Protein AF-A0A523SD01-F1 (afdb_monomer)

Nearest PDB structures (foldseek):
  5l73-assembly1_B  TM=3.156E-01  e=2.119E+00  Homo sapiens
  4ole-assembly1_A  TM=3.988E-01  e=6.042E+00  Homo sapiens
  9d7y-assembly1_A  TM=2.351E-01  e=9.392E+00  Homo sapiens

Secondary structure (DSSP, 8-state):
-HHHHHHHHHHHHHHHHHHHHHT---------TT-----PPP-EEETTEEPTTSS-----EEEEES--TT-EEEEEEEEEE-S-TT--PEEEEEEEEEEEEEPPPSSS-EE-TTSS-EEPPHHHHHHH-EEETTEEE--S-TT--TTTT--EEEEEEEEETT----EEEEEEEEGGGGGG-EEEEEE--BTSPPEEEEEEEEEE---TTPPPP-TTS-TT------TTSTT-TTGGG--EEEEEEEEEEEEPPPPP-

pLDDT: mean 73.64, std 15.41, range [38.47, 93.06]

Mean predicted aligned error: 13.29 Å

Sequence (257 aa):
MKNVILSLVVVAVMVAGGLGTAFAGFSDSEVSQDNYITTGSLDLKVNGQDDLPWGTGVPPKVTIEHLTPCKVEHVQVDVRNDGQCDIIPILYIHFKNFVCENIPPEHDGYLAPDGSGMKPEPELVAEYGGLVDQRWVPGIGQTGDDCSMASHIACAVSFGPAGGPMVEIVPP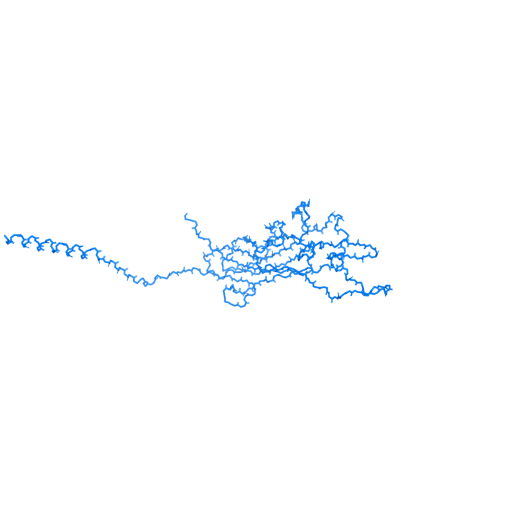TKLWLLDSMQIELGELPPCGEPYVITLALHLQQIGPDDTPYPTKEDPTVLAPLDPKFQYWQTNALMKDKVSFDIEFDLIQMDPLP

Foldseek 3Di:
DVVVVVVVVVVVVVVVVVVVVVPPPPPPPPPPDPPDPPPWDWWKDKQNDTDDPDDPPPQPKDKDKLDAAQDKDKDKIWMATQIDQVFWWWKKKAWADKDKDFDDDPDQADQDPVNPGGDGQLQVCQACWDADPNDTDHHCNNPSDGPSRQQWKWKWKFKALVGHDTDGQGFIDGPVCRNVDMDTPTIRRHPDHIMMMMIIIGGHDADPPRDRDPPPPDPVPPDDPDPVCVPPPSSSSGTMMIIIGMDMDTDGDDPDD

Solvent-accessible surface area (backbone atoms only — not comparable to full-atom values): 15088 Å² total; per-residue (Å²): 112,76,69,57,56,53,53,53,52,53,52,52,52,51,54,57,53,54,56,58,61,76,65,65,73,84,78,81,76,76,78,67,79,88,74,70,86,80,72,76,49,83,36,54,26,50,73,87,32,50,60,74,93,68,63,94,51,71,56,62,64,48,70,47,67,53,47,34,52,78,39,72,46,79,48,78,46,41,37,33,33,72,24,45,68,90,50,70,25,37,35,35,42,33,33,33,76,66,42,63,40,68,50,76,72,95,53,96,36,43,76,38,96,85,68,86,41,75,37,69,36,64,23,53,31,31,33,69,22,38,74,56,94,92,38,81,42,80,22,74,28,82,78,72,53,63,50,63,59,32,45,20,35,26,39,29,40,13,65,29,74,82,44,41,76,73,40,78,76,41,71,78,36,51,48,84,55,41,48,77,39,73,44,80,77,43,77,45,60,26,73,58,77,52,27,28,36,37,39,40,41,35,28,30,65,73,55,99,86,51,74,82,77,78,81,83,61,61,89,88,68,83,66,87,84,58,74,87,62,78,74,51,75,41,48,82,37,32,40,27,30,40,34,32,33,44,46,76,48,78,44,74,73,76,80,81,130

Radius of gyration: 33.12 Å; Cα contacts (8 Å, |Δi|>4): 458; chains: 1; bounding box: 61×74×117 Å

Structure (mmCIF, N/CA/C/O backbone):
data_AF-A0A523SD01-F1
#
_entry.id   AF-A0A523SD01-F1
#
loop_
_atom_site.group_PDB
_atom_site.id
_atom_site.type_symbol
_atom_site.label_atom_id
_atom_site.label_alt_id
_atom_site.label_comp_id
_atom_site.label_asym_id
_atom_site.label_entity_id
_atom_site.label_seq_id
_atom_site.pdbx_PDB_ins_code
_atom_site.Cartn_x
_atom_site.Cartn_y
_atom_site.Cartn_z
_atom_site.occupancy
_atom_site.B_iso_or_equiv
_atom_site.auth_seq_id
_atom_site.auth_comp_id
_atom_site.auth_asym_id
_atom_site.auth_atom_id
_atom_site.pdbx_PDB_model_num
ATOM 1 N N . MET A 1 1 ? -24.262 -53.693 75.665 1.00 55.91 1 MET A N 1
ATOM 2 C CA . MET A 1 1 ? -24.706 -53.771 74.251 1.00 55.91 1 MET A CA 1
ATOM 3 C C . MET A 1 1 ? -25.628 -52.623 73.836 1.00 55.91 1 MET A C 1
ATOM 5 O O . MET A 1 1 ? -25.330 -52.003 72.828 1.00 55.91 1 MET A O 1
ATOM 9 N N . LYS A 1 2 ? -26.674 -52.263 74.602 1.00 68.88 2 LYS A N 1
ATOM 10 C CA . LYS A 1 2 ? -27.591 -51.148 74.254 1.00 68.88 2 LYS A CA 1
ATOM 11 C C . LYS A 1 2 ? -26.884 -49.802 73.984 1.00 68.88 2 LYS A C 1
ATOM 13 O O . LYS A 1 2 ? -27.220 -49.121 73.026 1.00 68.88 2 LYS A O 1
ATOM 18 N N . ASN A 1 3 ? -25.840 -49.482 74.750 1.00 79.56 3 ASN A N 1
ATOM 19 C CA . ASN A 1 3 ? -25.098 -48.222 74.597 1.00 79.56 3 ASN A CA 1
ATOM 20 C C . ASN A 1 3 ? -24.206 -48.182 73.342 1.00 79.56 3 ASN A C 1
ATOM 22 O O . ASN A 1 3 ? -23.932 -47.107 72.822 1.00 79.56 3 ASN A O 1
ATOM 26 N N . VAL A 1 4 ? -23.784 -49.345 72.834 1.00 87.25 4 VAL A N 1
ATOM 27 C CA . VAL A 1 4 ? -22.942 -49.434 71.629 1.00 87.25 4 VAL A CA 1
ATOM 28 C C . VAL A 1 4 ? -23.781 -49.163 70.382 1.00 87.25 4 VAL A C 1
ATOM 30 O O . VAL A 1 4 ? -23.361 -48.413 69.510 1.00 87.25 4 VAL A O 1
ATOM 33 N N . ILE A 1 5 ? -25.005 -49.699 70.337 1.00 88.62 5 ILE A N 1
ATOM 34 C CA . ILE A 1 5 ? -25.938 -49.470 69.226 1.00 88.62 5 ILE A CA 1
ATOM 35 C C . ILE A 1 5 ? -26.327 -47.988 69.152 1.00 88.62 5 ILE A C 1
ATOM 37 O O . ILE A 1 5 ? -26.320 -47.411 68.071 1.00 88.62 5 ILE A O 1
ATOM 41 N N . LEU A 1 6 ? -26.589 -47.346 70.297 1.00 90.88 6 LEU A N 1
ATOM 42 C CA . LEU A 1 6 ? -26.938 -45.923 70.335 1.00 90.88 6 LEU A CA 1
ATOM 43 C C . LEU A 1 6 ? -25.794 -45.030 69.822 1.00 90.88 6 LEU A C 1
ATOM 45 O O . LEU A 1 6 ? -26.032 -44.128 69.025 1.00 90.88 6 LEU A O 1
ATOM 49 N N . SER A 1 7 ? -24.552 -45.308 70.231 1.00 92.44 7 SER A N 1
ATOM 50 C CA . SER A 1 7 ? -23.372 -44.572 69.756 1.00 92.44 7 SER A CA 1
ATOM 51 C C . SER A 1 7 ? -23.187 -44.697 68.242 1.00 92.44 7 SER A C 1
ATOM 53 O O . SER A 1 7 ? -22.889 -43.704 67.580 1.00 92.44 7 SER A O 1
ATOM 55 N N . LEU A 1 8 ? -23.419 -45.886 67.685 1.00 92.06 8 LEU A N 1
ATOM 56 C CA . LEU A 1 8 ? -23.245 -46.141 66.256 1.00 92.06 8 LEU A CA 1
ATOM 57 C C . LEU A 1 8 ? -24.316 -45.429 65.413 1.00 92.06 8 LEU A C 1
ATOM 59 O O . LEU A 1 8 ? -24.005 -44.893 64.352 1.00 92.06 8 LEU A O 1
ATOM 63 N N . VAL A 1 9 ? -25.550 -45.334 65.924 1.00 92.75 9 VAL A N 1
ATOM 64 C CA . VAL A 1 9 ? -26.633 -44.561 65.291 1.00 92.75 9 VAL A CA 1
ATOM 65 C C . VAL A 1 9 ? -26.325 -43.062 65.294 1.00 92.75 9 VAL A C 1
ATOM 67 O O . VAL A 1 9 ? -26.499 -42.408 64.270 1.00 92.75 9 VAL A O 1
ATOM 70 N N . VAL A 1 10 ? -25.815 -42.513 66.401 1.00 93.00 10 VAL A N 1
ATOM 71 C CA . VAL A 1 10 ? -25.465 -41.082 66.481 1.00 93.00 10 VAL A CA 1
ATOM 72 C C . VAL A 1 10 ? -24.340 -40.724 65.506 1.00 93.00 10 VAL A C 1
ATOM 74 O O . VAL A 1 10 ? -24.436 -39.717 64.805 1.00 93.00 10 VAL A O 1
ATOM 77 N N . VAL A 1 11 ? -23.308 -41.568 65.401 1.00 90.94 11 VAL A N 1
ATOM 78 C CA . VAL A 1 11 ? -22.206 -41.360 64.446 1.00 90.94 11 VAL A CA 1
ATOM 79 C C . VAL A 1 11 ? -22.706 -41.450 63.001 1.00 90.94 11 VAL A C 1
ATOM 81 O O . VAL A 1 11 ? -22.359 -40.597 62.188 1.00 90.94 11 VAL A O 1
ATOM 84 N N . ALA A 1 12 ? -23.572 -42.417 62.681 1.00 89.81 12 ALA A N 1
ATOM 85 C CA . ALA A 1 12 ? -24.147 -42.547 61.341 1.00 89.81 12 ALA A CA 1
ATOM 86 C C . ALA A 1 12 ? -24.994 -41.323 60.941 1.00 89.81 12 ALA A C 1
ATOM 88 O O . ALA A 1 12 ? -24.884 -40.848 59.812 1.00 89.81 12 ALA A O 1
ATOM 89 N N . VAL A 1 13 ? -25.785 -40.771 61.870 1.00 90.31 13 VAL A N 1
ATOM 90 C CA . VAL A 1 13 ? -26.589 -39.558 61.630 1.00 90.31 13 VAL A CA 1
ATOM 91 C C . VAL A 1 13 ? -25.700 -38.327 61.429 1.00 90.31 13 VAL A C 1
ATOM 93 O O . VAL A 1 13 ? -25.972 -37.530 60.534 1.00 90.31 13 VAL A O 1
ATOM 96 N N . MET A 1 14 ? -24.611 -38.186 62.193 1.00 85.38 14 MET A N 1
ATOM 97 C CA . MET A 1 14 ? -23.658 -37.084 61.996 1.00 85.38 14 MET A CA 1
ATOM 98 C C . MET A 1 14 ? -22.944 -37.159 60.644 1.00 85.38 14 MET A C 1
ATOM 100 O O . MET A 1 14 ? -22.815 -36.138 59.972 1.00 85.38 14 MET A O 1
ATOM 104 N N . VAL A 1 15 ? -22.514 -38.351 60.218 1.00 84.31 15 VAL A N 1
ATOM 105 C CA . VAL A 1 15 ? -21.847 -38.530 58.917 1.00 84.31 15 VAL A CA 1
ATOM 106 C C . VAL A 1 15 ? -22.823 -38.277 57.764 1.00 84.31 15 VAL A C 1
ATOM 108 O O . VAL A 1 15 ? -22.473 -37.580 56.813 1.00 84.31 15 VAL A O 1
ATOM 111 N N . ALA A 1 16 ? -24.063 -38.768 57.863 1.00 80.06 16 ALA A N 1
ATOM 112 C CA . ALA A 1 16 ? -25.095 -38.512 56.857 1.00 80.06 16 ALA A CA 1
ATOM 113 C C . ALA A 1 16 ? -25.475 -37.020 56.770 1.00 80.06 16 ALA A C 1
ATOM 115 O O . ALA A 1 16 ? -25.623 -36.489 55.670 1.00 80.06 16 ALA A O 1
ATOM 116 N N . GLY A 1 17 ? -25.575 -36.327 57.910 1.00 76.62 17 GLY A N 1
ATOM 117 C CA . GLY A 1 17 ? -25.854 -34.888 57.957 1.00 76.62 17 GLY A CA 1
ATOM 118 C C . GLY A 1 17 ? -24.707 -34.027 57.417 1.00 76.62 17 GLY A C 1
ATOM 119 O O . GLY A 1 17 ? -24.957 -33.074 56.684 1.00 76.62 17 GLY A O 1
ATOM 120 N N . GLY A 1 18 ? -23.453 -34.388 57.718 1.00 71.75 18 GLY A N 1
ATOM 121 C CA . GLY A 1 18 ? -22.267 -33.653 57.258 1.00 71.75 18 GLY A CA 1
ATOM 122 C C . GLY A 1 18 ? -22.008 -33.776 55.754 1.00 71.75 18 GLY A C 1
ATOM 123 O O . GLY A 1 18 ? -21.596 -32.807 55.115 1.00 71.75 18 GLY A O 1
ATOM 124 N N . LEU A 1 19 ? -22.311 -34.935 55.157 1.00 67.81 19 LEU A N 1
ATOM 125 C CA . LEU A 1 19 ? -22.252 -35.100 53.700 1.00 67.81 19 LEU A CA 1
ATOM 126 C C . LEU A 1 19 ? -23.339 -34.281 52.987 1.00 67.81 19 LEU A C 1
ATOM 128 O O . LEU A 1 19 ? -23.084 -33.757 51.908 1.00 67.81 19 LEU A O 1
ATOM 132 N N . GLY A 1 20 ? -24.511 -34.091 53.605 1.00 59.44 20 GLY A N 1
ATOM 133 C CA . GLY A 1 20 ? -25.580 -33.250 53.054 1.00 59.44 20 GLY A CA 1
ATOM 134 C C . GLY A 1 20 ? -25.206 -31.768 52.927 1.00 59.44 20 GLY A C 1
ATOM 135 O O . GLY A 1 20 ? -25.674 -31.098 52.011 1.00 59.44 20 GLY A O 1
ATOM 136 N N . THR A 1 21 ? -24.323 -31.256 53.791 1.00 58.03 21 THR A N 1
ATOM 137 C CA . THR A 1 21 ? -23.896 -29.845 53.758 1.00 58.03 21 THR A CA 1
ATOM 138 C C . THR A 1 21 ? -22.746 -29.560 52.791 1.00 58.03 21 THR A C 1
ATOM 140 O O . THR A 1 21 ? -22.600 -28.426 52.350 1.00 58.03 21 THR A O 1
ATOM 143 N N . ALA A 1 22 ? -21.945 -30.568 52.422 1.00 61.03 22 ALA A N 1
ATOM 144 C CA . ALA A 1 22 ? -20.852 -30.403 51.455 1.00 61.03 22 ALA A CA 1
ATOM 145 C C . ALA A 1 22 ? -21.341 -30.329 49.993 1.00 61.03 22 ALA A C 1
ATOM 147 O O . ALA A 1 22 ? -20.613 -29.856 49.127 1.00 61.03 22 ALA A O 1
ATOM 148 N N . PHE A 1 23 ? -22.581 -30.757 49.730 1.00 58.62 23 PHE A N 1
ATOM 149 C CA . PHE A 1 23 ? -23.238 -30.672 48.420 1.00 58.62 23 PHE A CA 1
ATOM 150 C C . PHE A 1 23 ? -24.348 -29.612 48.376 1.00 58.62 23 PHE A C 1
ATOM 152 O O . PHE A 1 23 ? -25.242 -29.686 47.532 1.00 58.62 23 PHE A O 1
ATOM 159 N N . ALA A 1 24 ? -24.301 -28.608 49.256 1.00 59.38 24 ALA A N 1
ATOM 160 C CA . ALA A 1 24 ? -25.099 -27.400 49.083 1.00 59.38 24 ALA A CA 1
ATOM 161 C C . ALA A 1 24 ? -24.515 -26.590 47.913 1.00 59.38 24 ALA A C 1
ATOM 163 O O . ALA A 1 24 ? -23.730 -25.663 48.097 1.00 59.38 24 ALA A O 1
ATOM 164 N N . GLY A 1 25 ? -24.852 -26.996 46.688 1.00 58.06 25 GLY A N 1
ATOM 165 C CA . GLY A 1 25 ? -24.597 -26.205 45.496 1.00 58.06 25 GLY A CA 1
ATOM 166 C C . GLY A 1 25 ? -25.444 -24.944 45.574 1.00 58.06 25 GLY A C 1
ATOM 167 O O . GLY A 1 25 ? -26.653 -24.995 45.354 1.00 58.06 25 GLY A O 1
ATOM 168 N N . PHE A 1 26 ? -24.822 -23.817 45.909 1.00 53.41 26 PHE A N 1
ATOM 169 C CA . PHE A 1 26 ? -25.419 -22.508 45.687 1.00 53.41 26 PHE A CA 1
ATOM 170 C C . PHE A 1 26 ? -25.482 -22.293 44.172 1.00 53.41 26 PHE A C 1
ATOM 172 O O . PHE A 1 26 ? -24.541 -21.807 43.556 1.00 53.41 26 PHE A O 1
ATOM 179 N N . SER A 1 27 ? -26.571 -22.750 43.557 1.00 58.28 27 SER A N 1
ATOM 180 C CA . SER A 1 27 ? -26.942 -22.387 42.193 1.00 58.28 27 SER A CA 1
ATOM 181 C C . SER A 1 27 ? -27.801 -21.138 42.286 1.00 58.28 27 SER A C 1
ATOM 183 O O . SER A 1 27 ? -29.022 -21.210 42.138 1.00 58.28 27 SER A O 1
ATOM 185 N N . ASP A 1 28 ? -27.171 -20.006 42.576 1.00 46.09 28 ASP A N 1
ATOM 186 C CA . ASP A 1 28 ? -27.835 -18.732 42.359 1.00 46.09 28 ASP A CA 1
ATOM 187 C C . ASP A 1 28 ? -27.756 -18.405 40.866 1.00 46.09 28 ASP A C 1
ATOM 189 O O . ASP A 1 28 ? -26.795 -17.827 40.364 1.00 46.09 28 ASP A O 1
ATOM 193 N N . SER A 1 29 ? -28.728 -18.932 40.125 1.00 54.38 29 SER A N 1
ATOM 194 C CA . SER A 1 29 ? -28.966 -18.586 38.729 1.00 54.38 29 SER A CA 1
ATOM 195 C C . SER A 1 29 ? -29.871 -17.360 38.721 1.00 54.38 29 SER A C 1
ATOM 197 O O . SER A 1 29 ? -31.055 -17.457 38.383 1.00 54.38 29 SER A O 1
ATOM 199 N N . GLU A 1 30 ? -29.333 -16.206 39.106 1.00 58.56 30 GLU A N 1
ATOM 200 C CA . GLU A 1 30 ? -30.014 -14.948 38.834 1.00 58.56 30 GLU A CA 1
ATOM 201 C C . GLU A 1 30 ? -30.000 -14.733 37.318 1.00 58.56 30 GLU A C 1
ATOM 203 O O . GLU A 1 30 ? -28.964 -14.477 36.701 1.00 58.56 30 GLU A O 1
ATOM 208 N N . VAL A 1 31 ? -31.165 -14.880 36.683 1.00 57.88 31 VAL A N 1
ATOM 209 C CA . VAL A 1 31 ? -31.361 -14.363 35.331 1.00 57.88 31 VAL A CA 1
ATOM 210 C C . VAL A 1 31 ? -31.358 -12.854 35.482 1.00 57.88 31 VAL A C 1
ATOM 212 O O . VAL A 1 31 ? -32.373 -12.266 35.854 1.00 57.88 31 VAL A O 1
ATOM 215 N N . SER A 1 32 ? -30.212 -12.233 35.229 1.00 52.59 32 SER A N 1
ATOM 216 C CA . SER A 1 32 ? -30.173 -10.795 35.048 1.00 52.59 32 SER A CA 1
ATOM 217 C C . SER A 1 32 ? -31.002 -10.457 33.810 1.00 52.59 32 SER A C 1
ATOM 219 O O . SER A 1 32 ? -30.565 -10.607 32.670 1.00 52.59 32 SER A O 1
ATOM 221 N N . GLN A 1 33 ? -32.248 -10.069 34.051 1.00 53.84 33 GLN A N 1
ATOM 222 C CA . GLN A 1 33 ? -33.050 -9.366 33.070 1.00 53.84 33 GLN A CA 1
ATOM 223 C C . GLN A 1 33 ? -32.493 -7.938 33.051 1.00 53.84 33 GLN A C 1
ATOM 225 O O . GLN A 1 33 ? -32.304 -7.343 34.108 1.00 53.84 33 GLN A O 1
ATOM 230 N N . ASP A 1 34 ? -32.148 -7.453 31.861 1.00 53.06 34 ASP A N 1
ATOM 231 C CA . ASP A 1 34 ? -31.580 -6.124 31.582 1.00 53.06 34 ASP A CA 1
ATOM 232 C C . ASP A 1 34 ? -30.054 -5.930 31.729 1.00 53.06 34 ASP A C 1
ATOM 234 O O . ASP A 1 34 ? -29.578 -4.821 31.488 1.00 53.06 34 ASP A O 1
ATOM 238 N N . ASN A 1 35 ? -29.245 -6.974 31.973 1.00 46.78 35 ASN A N 1
ATOM 239 C CA . ASN A 1 35 ? -27.811 -6.898 31.643 1.00 46.78 35 ASN A CA 1
ATOM 240 C C . ASN A 1 35 ? -27.608 -7.249 30.169 1.00 46.78 35 ASN A C 1
ATOM 242 O O . ASN A 1 35 ? -27.498 -8.416 29.793 1.00 46.78 35 ASN A O 1
ATOM 246 N N . TYR A 1 36 ? -27.527 -6.229 29.326 1.00 48.75 36 TYR A N 1
ATOM 247 C CA . TYR A 1 36 ? -26.983 -6.361 27.984 1.00 48.75 36 TYR A CA 1
ATOM 248 C C . TYR A 1 36 ? -25.526 -5.900 28.016 1.00 48.75 36 TYR A C 1
ATOM 250 O O . TYR A 1 36 ? -25.207 -4.811 28.492 1.00 48.75 36 TYR A O 1
ATOM 258 N N . ILE A 1 37 ? -24.624 -6.743 27.518 1.00 49.06 37 ILE A N 1
ATOM 259 C CA . ILE A 1 37 ? -23.266 -6.309 27.206 1.00 49.06 37 ILE A CA 1
ATOM 260 C C . ILE A 1 37 ? -23.403 -5.464 25.942 1.00 49.06 37 ILE A C 1
ATOM 262 O O . ILE A 1 37 ? -23.548 -6.000 24.846 1.00 49.06 37 ILE A O 1
ATOM 266 N N . THR A 1 38 ? -23.418 -4.140 26.099 1.00 51.22 3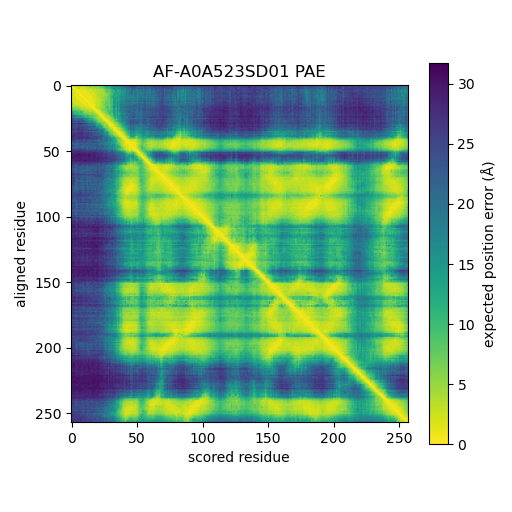8 THR A N 1
ATOM 267 C CA . THR A 1 38 ? -23.227 -3.247 24.953 1.00 51.22 38 THR A CA 1
ATOM 268 C C . THR A 1 38 ? -21.758 -3.311 24.597 1.00 51.22 38 THR A C 1
ATOM 270 O O . THR A 1 38 ? -20.942 -2.589 25.162 1.00 51.22 38 THR A O 1
ATOM 273 N N . THR A 1 39 ? -21.399 -4.216 23.698 1.00 57.72 39 THR A N 1
ATOM 274 C CA . THR A 1 39 ? -20.141 -4.077 22.975 1.00 57.72 39 THR A CA 1
ATOM 275 C C . THR A 1 39 ? -20.336 -2.901 22.036 1.00 57.72 39 THR A C 1
ATOM 277 O O . THR A 1 39 ? -21.223 -2.953 21.178 1.00 57.72 39 THR A O 1
ATOM 280 N N . GLY A 1 40 ? -19.585 -1.820 22.226 1.00 61.88 40 GLY A N 1
ATOM 281 C CA . GLY A 1 40 ? -19.610 -0.751 21.244 1.00 61.88 40 GLY A CA 1
ATOM 282 C C . GLY A 1 40 ? -19.215 -1.311 19.886 1.00 61.88 40 GLY A C 1
ATOM 283 O O . GLY A 1 40 ? -18.249 -2.061 19.778 1.00 61.88 40 GLY A O 1
ATOM 284 N N . SER A 1 41 ? -20.027 -1.043 18.868 1.00 76.62 41 SER A N 1
ATOM 285 C CA . SER A 1 41 ? -19.731 -1.491 17.515 1.00 76.62 41 SER A CA 1
ATOM 286 C C . SER A 1 41 ? -18.698 -0.546 16.918 1.00 76.62 41 SER A C 1
ATOM 288 O O . SER A 1 41 ? -18.981 0.644 16.765 1.00 76.62 41 SER A O 1
ATOM 290 N N . LEU A 1 42 ? -17.514 -1.066 16.602 1.00 84.00 42 LEU A N 1
ATOM 291 C CA . LEU A 1 42 ? -16.639 -0.463 15.603 1.00 84.00 42 LEU A CA 1
ATOM 292 C C . LEU A 1 42 ? -17.231 -0.801 14.229 1.00 84.00 42 LEU A C 1
ATOM 294 O O . LEU A 1 42 ? -17.577 -1.956 13.990 1.00 84.00 42 LEU A O 1
ATOM 298 N N . ASP A 1 43 ? -17.388 0.198 13.367 1.00 87.19 43 ASP A N 1
ATOM 299 C CA . ASP A 1 43 ? -17.849 0.023 11.984 1.00 87.19 43 ASP A CA 1
ATOM 300 C C . ASP A 1 43 ? -16.933 0.869 11.099 1.00 87.19 43 ASP A C 1
ATOM 302 O O . ASP A 1 43 ? -16.997 2.100 11.123 1.00 87.19 43 ASP A O 1
ATOM 306 N N . LEU A 1 44 ? -16.008 0.218 10.395 1.00 87.88 44 LEU A N 1
ATOM 307 C CA . LEU A 1 44 ? -15.112 0.885 9.463 1.00 87.88 44 LEU A CA 1
ATOM 308 C C . LEU A 1 44 ? -15.744 0.898 8.071 1.00 87.88 44 LEU A C 1
ATOM 310 O O . LEU A 1 44 ? -16.013 -0.148 7.482 1.00 87.88 44 LEU A O 1
ATOM 314 N N .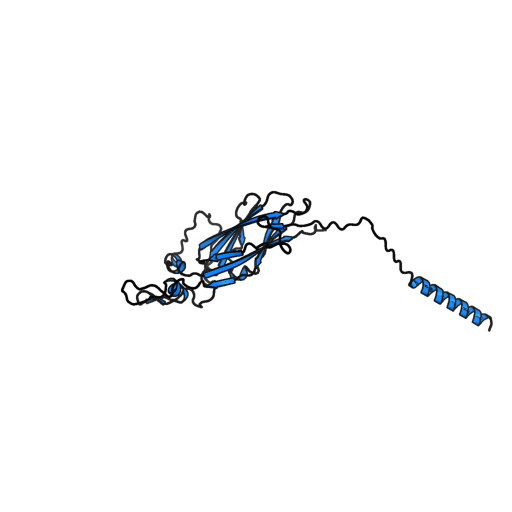 LYS A 1 45 ? -15.884 2.094 7.501 1.00 88.44 45 LYS A N 1
ATOM 315 C CA . LYS A 1 45 ? -16.139 2.279 6.074 1.00 88.44 45 LYS A CA 1
ATOM 316 C C . LYS A 1 45 ? -14.846 2.603 5.348 1.00 88.44 45 LYS A C 1
ATOM 318 O O . LYS A 1 45 ? -14.149 3.542 5.728 1.00 88.44 45 LYS A O 1
ATOM 323 N N . VAL A 1 46 ? -14.598 1.905 4.247 1.00 87.50 46 VAL A N 1
ATOM 324 C CA . VAL A 1 46 ? -13.516 2.167 3.295 1.00 87.50 46 VAL A CA 1
ATOM 325 C C . VAL A 1 46 ? -14.141 2.470 1.935 1.00 87.50 46 VAL A C 1
ATOM 327 O O . VAL A 1 46 ? -14.894 1.665 1.394 1.00 87.50 46 VAL A O 1
ATOM 330 N N . ASN A 1 47 ? -13.886 3.656 1.380 1.00 87.94 47 ASN A N 1
ATOM 331 C CA . ASN A 1 47 ? -14.506 4.163 0.149 1.00 87.94 47 ASN A CA 1
ATOM 332 C C . ASN A 1 47 ? -16.044 4.051 0.156 1.00 87.94 47 ASN A C 1
ATOM 334 O O . ASN A 1 47 ? -16.675 3.715 -0.848 1.00 87.94 47 ASN A O 1
ATOM 338 N N . GLY A 1 48 ? -16.651 4.303 1.321 1.00 86.31 48 GLY A N 1
ATOM 339 C CA . GLY A 1 48 ? -18.097 4.206 1.529 1.00 86.31 48 GLY A CA 1
ATOM 340 C C . GLY A 1 48 ? -18.653 2.777 1.585 1.00 86.31 48 GLY A C 1
ATOM 341 O O . GLY A 1 48 ? -19.871 2.617 1.520 1.00 86.31 48 GLY A O 1
ATOM 342 N N . GLN A 1 49 ? -17.799 1.756 1.689 1.00 83.69 49 GLN A N 1
ATOM 343 C CA . GLN A 1 49 ? -18.186 0.348 1.820 1.00 83.69 49 GLN A CA 1
ATOM 344 C C . GLN A 1 49 ? -17.774 -0.198 3.189 1.00 83.69 49 GLN A C 1
ATOM 346 O O . GLN A 1 49 ? -16.719 0.166 3.696 1.00 83.69 49 GLN A O 1
ATOM 351 N N . ASP A 1 50 ? -18.604 -1.059 3.772 1.00 79.06 50 ASP A N 1
ATOM 352 C CA . ASP A 1 50 ? -18.306 -1.814 4.994 1.00 79.06 50 ASP A CA 1
ATOM 353 C C . ASP A 1 50 ? -17.070 -2.714 4.847 1.00 79.06 50 ASP A C 1
ATOM 355 O O . ASP A 1 50 ? -16.855 -3.305 3.779 1.00 79.06 50 ASP A O 1
ATOM 359 N N . ASP A 1 51 ? -16.298 -2.864 5.929 1.00 64.12 51 ASP A N 1
ATOM 360 C CA . ASP A 1 51 ? -15.301 -3.930 6.019 1.00 64.12 51 ASP A CA 1
ATOM 361 C C . ASP A 1 51 ? -15.960 -5.330 6.023 1.00 64.12 51 ASP A C 1
ATOM 363 O O . ASP A 1 51 ? -17.137 -5.535 6.341 1.00 64.12 51 ASP A O 1
ATOM 367 N N . LEU A 1 52 ? -15.218 -6.321 5.532 1.00 62.50 52 LEU A N 1
ATOM 368 C CA . LEU A 1 52 ? -15.693 -7.701 5.447 1.00 62.50 52 LEU A CA 1
ATOM 369 C C . LEU A 1 52 ? -15.776 -8.321 6.857 1.00 62.50 52 LEU A C 1
ATOM 371 O O . LEU A 1 52 ? -14.862 -8.135 7.654 1.00 62.50 52 LEU A O 1
ATOM 375 N N . PRO A 1 53 ? -16.807 -9.154 7.144 1.00 47.81 53 PRO A N 1
ATOM 376 C CA . PRO A 1 53 ? -17.226 -10.219 6.225 1.00 47.81 53 PRO A CA 1
ATOM 377 C C . PRO A 1 53 ? -18.486 -9.979 5.368 1.00 47.81 53 PRO A C 1
ATOM 379 O O . PRO A 1 53 ? -18.885 -10.897 4.645 1.00 47.81 53 PRO A O 1
ATOM 382 N N . TRP A 1 54 ? -19.113 -8.792 5.382 1.00 38.47 54 TRP A N 1
ATOM 383 C CA . TRP A 1 54 ? -20.453 -8.570 4.797 1.00 38.47 54 TRP A CA 1
ATOM 384 C C . TRP A 1 54 ? -20.478 -7.561 3.631 1.00 38.47 54 TRP A C 1
ATOM 386 O O . TRP A 1 54 ? -20.843 -6.404 3.794 1.00 38.47 54 TRP A O 1
ATOM 396 N N . GLY A 1 55 ? -20.184 -8.038 2.417 1.00 41.69 55 GLY A N 1
ATOM 397 C CA . GLY A 1 55 ? -20.299 -7.282 1.158 1.00 41.69 55 GLY A CA 1
ATOM 398 C C . GLY A 1 55 ? -19.132 -7.569 0.210 1.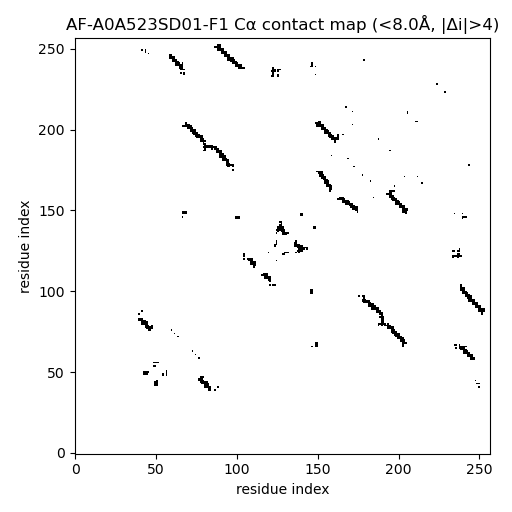00 41.69 55 GLY A C 1
ATOM 399 O O . GLY A 1 55 ? -18.091 -8.035 0.647 1.00 41.69 55 GLY A O 1
ATOM 400 N N . THR A 1 56 ? -19.258 -7.310 -1.098 1.00 43.16 56 THR A N 1
ATOM 401 C CA . THR A 1 56 ? -18.092 -7.267 -2.011 1.00 43.16 56 THR A CA 1
ATOM 402 C C . THR A 1 56 ? -17.303 -5.976 -1.776 1.00 43.16 56 THR A C 1
ATOM 404 O O . THR A 1 56 ? -17.206 -5.141 -2.672 1.00 43.16 56 THR A O 1
ATOM 407 N N . GLY A 1 57 ? -16.801 -5.797 -0.553 1.00 49.25 57 GLY A N 1
ATOM 408 C CA . GLY A 1 57 ? -15.805 -4.792 -0.216 1.00 49.25 57 GLY A CA 1
ATOM 409 C C . GLY A 1 57 ? -14.505 -5.211 -0.875 1.00 49.25 57 GLY A C 1
ATOM 410 O O . GLY A 1 57 ? -13.835 -6.128 -0.408 1.00 49.25 57 GLY A O 1
ATOM 411 N N . VAL A 1 58 ? -14.212 -4.639 -2.039 1.00 51.69 58 VAL A N 1
ATOM 412 C CA . VAL A 1 58 ? -12.952 -4.895 -2.734 1.00 51.69 58 VAL A CA 1
ATOM 413 C C . VAL A 1 58 ? -11.888 -4.170 -1.909 1.00 51.69 58 VAL A C 1
ATOM 415 O O . VAL A 1 58 ? -11.948 -2.936 -1.878 1.00 51.69 58 VAL A O 1
ATOM 418 N N . PRO A 1 59 ? -10.951 -4.865 -1.222 1.00 61.84 59 PRO A N 1
ATOM 419 C CA . PRO A 1 59 ? -9.799 -4.171 -0.653 1.00 61.84 59 PRO A CA 1
ATOM 420 C C . PRO A 1 59 ? -9.202 -3.350 -1.792 1.00 61.84 59 PRO A C 1
ATOM 422 O O . PRO A 1 59 ? -9.163 -3.873 -2.912 1.00 61.84 59 PRO A O 1
ATOM 425 N N . PRO A 1 60 ? -8.835 -2.072 -1.600 1.00 66.00 60 PRO A N 1
ATOM 426 C CA . PRO A 1 60 ? -8.247 -1.292 -2.673 1.00 66.00 60 PRO A CA 1
ATOM 427 C C . PRO A 1 60 ? -6.989 -2.016 -3.150 1.00 66.00 60 PRO A C 1
ATOM 429 O O . PRO A 1 60 ? -5.919 -1.928 -2.552 1.00 66.00 60 PRO A O 1
ATOM 432 N N . LYS A 1 61 ? -7.162 -2.804 -4.212 1.00 79.62 61 LYS A N 1
ATOM 433 C CA . LYS A 1 61 ? -6.107 -3.578 -4.828 1.00 79.62 61 LYS A CA 1
ATOM 434 C C . LYS A 1 61 ? -5.301 -2.586 -5.623 1.00 79.62 61 LYS A C 1
ATOM 436 O O . LYS A 1 61 ? -5.763 -2.058 -6.638 1.00 79.62 61 LYS A O 1
ATOM 441 N N . VAL A 1 62 ? -4.099 -2.325 -5.146 1.00 84.31 62 VAL A N 1
ATOM 442 C CA . VAL A 1 62 ? -3.178 -1.439 -5.832 1.00 84.31 62 VAL A CA 1
ATOM 443 C C . VAL A 1 62 ? -2.402 -2.289 -6.808 1.00 84.31 62 VAL A C 1
ATOM 445 O O . VAL A 1 62 ? -1.835 -3.322 -6.465 1.00 84.31 62 VAL A O 1
ATOM 448 N N . THR A 1 63 ? -2.428 -1.868 -8.062 1.00 88.25 63 THR A N 1
ATOM 449 C CA . THR A 1 63 ? -1.652 -2.485 -9.126 1.00 88.25 63 THR A CA 1
ATOM 450 C C . THR A 1 63 ? -0.812 -1.393 -9.752 1.00 88.25 63 THR A C 1
ATOM 452 O O . THR A 1 63 ? -1.357 -0.442 -10.307 1.00 88.25 63 THR A O 1
ATOM 455 N N . ILE A 1 64 ? 0.505 -1.521 -9.632 1.00 85.31 64 ILE A N 1
ATOM 456 C CA . ILE A 1 64 ? 1.454 -0.618 -10.269 1.00 85.31 64 ILE A CA 1
ATOM 457 C C . ILE A 1 64 ? 2.074 -1.379 -11.431 1.00 85.31 64 ILE A C 1
ATOM 459 O O . ILE A 1 64 ? 2.845 -2.318 -11.244 1.00 85.31 64 ILE A O 1
ATOM 463 N N . GLU A 1 65 ? 1.711 -0.971 -12.638 1.00 84.56 65 GLU A N 1
ATOM 464 C CA . GLU A 1 65 ? 2.280 -1.497 -13.877 1.00 84.56 65 GLU A CA 1
ATOM 465 C C . GLU A 1 65 ? 3.478 -0.651 -14.302 1.00 84.56 65 GLU A C 1
ATOM 467 O O . GLU A 1 65 ? 3.540 0.542 -13.985 1.00 84.56 65 GLU A O 1
ATOM 472 N N . HIS A 1 66 ? 4.405 -1.244 -15.053 1.00 78.31 66 HIS A N 1
ATOM 473 C CA . HIS A 1 66 ? 5.606 -0.565 -15.539 1.00 78.31 66 HIS A CA 1
ATOM 474 C C . HIS A 1 66 ? 6.439 -0.005 -14.377 1.00 78.31 66 HIS A C 1
ATOM 476 O O . HIS A 1 66 ? 6.600 1.212 -14.231 1.00 78.31 66 HIS A O 1
ATOM 482 N N . LEU A 1 67 ? 6.908 -0.891 -13.490 1.00 77.12 67 LEU A N 1
ATOM 483 C CA . LEU A 1 67 ? 7.741 -0.493 -12.355 1.00 77.12 67 LEU A CA 1
ATOM 484 C C . LEU A 1 67 ? 9.063 0.088 -12.854 1.00 77.12 67 LEU A C 1
ATOM 486 O O . LEU A 1 67 ? 9.978 -0.625 -13.261 1.00 77.12 67 LEU A O 1
ATOM 490 N N . THR A 1 68 ? 9.184 1.405 -12.762 1.00 77.25 68 THR A N 1
ATOM 491 C CA . THR A 1 68 ? 10.432 2.110 -13.027 1.00 77.25 68 THR A CA 1
ATOM 492 C C . THR A 1 68 ? 10.910 2.798 -11.753 1.00 77.25 68 THR A C 1
ATOM 494 O O . THR A 1 68 ? 10.088 3.367 -11.028 1.00 77.25 68 THR A O 1
ATOM 497 N N . PRO A 1 69 ? 12.225 2.812 -11.470 1.00 77.38 69 PRO A N 1
ATOM 498 C CA . PRO A 1 69 ? 12.775 3.650 -10.412 1.00 77.38 69 PRO A CA 1
ATOM 499 C C . PRO A 1 69 ? 12.302 5.100 -10.540 1.00 77.38 69 PRO A C 1
ATOM 501 O O . PRO A 1 69 ? 12.093 5.596 -11.649 1.00 77.38 69 PRO A O 1
ATOM 504 N N . CYS A 1 70 ? 12.142 5.772 -9.403 1.00 78.81 70 CYS A N 1
ATOM 505 C CA . CYS A 1 70 ? 11.647 7.146 -9.291 1.00 78.81 70 CYS A CA 1
ATOM 506 C C . CYS A 1 70 ? 10.181 7.348 -9.705 1.00 78.81 70 CYS A C 1
ATOM 508 O O . CYS A 1 70 ? 9.696 8.481 -9.703 1.00 78.81 70 CYS A O 1
ATOM 510 N N . LYS A 1 71 ? 9.451 6.276 -10.035 1.00 82.88 71 LYS A N 1
ATOM 511 C CA . LYS A 1 71 ? 8.005 6.349 -10.227 1.00 82.88 71 LYS A CA 1
ATOM 512 C C . LYS A 1 71 ? 7.329 6.545 -8.875 1.00 82.88 71 LYS A C 1
ATOM 514 O O . LYS A 1 71 ? 7.646 5.849 -7.907 1.00 82.88 71 LYS A O 1
ATOM 519 N N . VAL A 1 72 ? 6.406 7.498 -8.826 1.00 86.19 72 VAL A N 1
ATOM 520 C CA . VAL A 1 72 ? 5.567 7.759 -7.659 1.00 86.19 72 VAL A CA 1
ATOM 521 C C . VAL A 1 72 ? 4.139 7.415 -8.027 1.00 86.19 72 VAL A C 1
ATOM 523 O O . VAL A 1 72 ? 3.608 7.949 -8.999 1.00 86.19 72 VAL A O 1
ATOM 526 N N . GLU A 1 73 ? 3.533 6.531 -7.247 1.00 88.94 73 GLU A N 1
ATOM 527 C CA . GLU A 1 73 ? 2.119 6.200 -7.369 1.00 88.94 73 GLU A CA 1
ATOM 528 C C . GLU A 1 73 ? 1.338 6.751 -6.191 1.00 88.94 73 GLU A C 1
ATOM 530 O O . GLU A 1 73 ? 1.755 6.632 -5.036 1.00 88.94 73 GLU A O 1
ATOM 535 N N . HIS A 1 74 ? 0.196 7.357 -6.498 1.00 90.06 74 HIS A N 1
ATOM 536 C CA . HIS A 1 74 ? -0.689 7.944 -5.507 1.00 90.06 74 HIS A CA 1
ATOM 537 C C . HIS A 1 74 ? -1.946 7.099 -5.372 1.00 90.06 74 HIS A C 1
ATOM 539 O O . HIS A 1 74 ? -2.680 6.903 -6.339 1.00 90.06 74 HIS A O 1
ATOM 545 N N . VAL A 1 75 ? -2.213 6.638 -4.156 1.00 89.31 75 VAL A N 1
ATOM 546 C CA . VAL A 1 75 ? -3.422 5.884 -3.826 1.00 89.31 75 VAL A CA 1
ATOM 547 C C . VAL A 1 75 ? -4.212 6.699 -2.822 1.00 89.31 75 VAL A C 1
ATOM 549 O O . VAL A 1 75 ? -3.688 7.063 -1.771 1.00 89.31 75 VAL A O 1
ATOM 552 N N . GLN A 1 76 ? -5.460 7.007 -3.160 1.00 90.31 76 GLN A N 1
ATOM 553 C CA . GLN A 1 76 ? -6.380 7.708 -2.274 1.00 90.31 76 GLN A CA 1
ATOM 554 C C . GLN A 1 76 ? -7.468 6.757 -1.808 1.00 90.31 76 GLN A C 1
ATOM 556 O O . GLN A 1 76 ? -8.059 6.040 -2.617 1.00 90.31 76 GLN A O 1
ATOM 561 N N . VAL A 1 77 ? -7.696 6.746 -0.500 1.00 89.44 77 VAL A N 1
ATOM 562 C CA . VAL A 1 77 ? -8.714 5.925 0.145 1.00 89.44 77 VAL A CA 1
ATOM 563 C C . VAL A 1 77 ? -9.441 6.774 1.173 1.00 89.44 77 VAL A C 1
ATOM 565 O O . VAL A 1 77 ? -8.814 7.373 2.046 1.00 89.44 77 VAL A O 1
ATOM 568 N N . ASP A 1 78 ? -10.763 6.799 1.081 1.00 90.44 78 ASP A N 1
ATOM 569 C CA . ASP A 1 78 ? -11.612 7.431 2.080 1.00 90.44 78 ASP A CA 1
ATOM 570 C C . ASP A 1 78 ? -11.898 6.424 3.192 1.00 90.44 78 ASP A C 1
ATOM 572 O O . ASP A 1 78 ? -12.349 5.311 2.926 1.00 90.44 78 ASP A O 1
ATOM 576 N N . VAL A 1 79 ? -11.663 6.805 4.442 1.00 90.31 79 VAL A N 1
ATOM 577 C CA . VAL A 1 79 ? -11.963 5.980 5.616 1.00 90.31 79 VAL A CA 1
ATOM 578 C C . VAL A 1 79 ? -12.866 6.731 6.580 1.00 90.31 79 VAL A C 1
ATOM 580 O O . VAL A 1 79 ? -12.711 7.934 6.797 1.00 90.31 79 VAL A O 1
ATOM 583 N N . ARG A 1 80 ? -13.830 6.037 7.178 1.00 91.81 80 ARG A N 1
ATOM 584 C CA . ARG A 1 80 ? -14.747 6.631 8.157 1.00 91.81 80 ARG A CA 1
ATOM 585 C C . ARG A 1 80 ? -15.133 5.607 9.214 1.00 91.81 80 ARG A C 1
ATOM 587 O O . ARG A 1 80 ? -15.404 4.462 8.884 1.00 91.81 80 ARG A O 1
ATOM 594 N N . ASN A 1 81 ? -15.171 6.032 10.472 1.00 91.25 81 ASN A N 1
ATOM 595 C CA . ASN A 1 81 ? -15.693 5.224 11.568 1.00 91.25 81 ASN A CA 1
ATOM 596 C C . ASN A 1 81 ? -17.185 5.543 11.778 1.00 91.25 81 ASN A C 1
ATOM 598 O O . ASN A 1 81 ? -17.535 6.592 12.328 1.00 91.25 81 ASN A O 1
ATOM 602 N N . ASP A 1 82 ? -18.039 4.627 11.326 1.00 90.19 82 ASP A N 1
ATOM 603 C CA . ASP A 1 82 ? -19.502 4.625 11.480 1.00 90.19 82 ASP A CA 1
ATOM 604 C C . ASP A 1 82 ? -19.979 3.948 12.766 1.00 90.19 82 ASP A C 1
ATOM 606 O O . ASP A 1 82 ? -21.182 3.800 12.997 1.00 90.19 82 ASP A O 1
ATOM 610 N N . GLY A 1 83 ? -19.034 3.560 13.622 1.00 87.25 83 GLY A N 1
ATOM 611 C CA . GLY A 1 83 ? -19.300 2.969 14.916 1.00 87.25 83 GLY A CA 1
ATOM 612 C C . GLY A 1 83 ? -19.880 3.951 15.936 1.00 87.25 83 GLY A C 1
ATOM 613 O O . GLY A 1 83 ? -20.305 5.069 15.638 1.00 87.25 83 GLY A O 1
ATOM 614 N N . GLN A 1 84 ? -19.899 3.527 17.198 1.00 86.44 84 GLN A N 1
ATOM 615 C C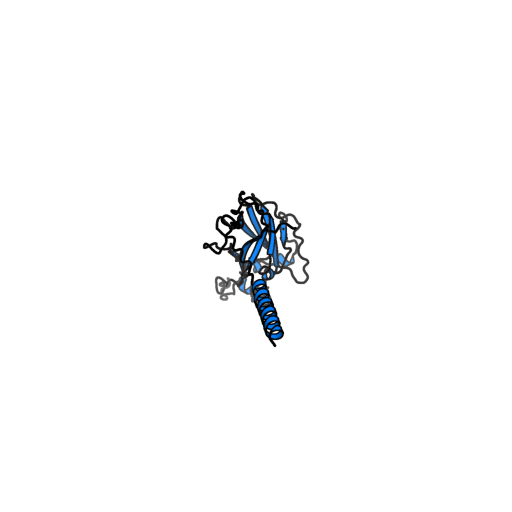A . GLN A 1 84 ? -20.386 4.373 18.290 1.00 86.44 84 GLN A CA 1
ATOM 616 C C . GLN A 1 84 ? -19.505 5.613 18.508 1.00 86.44 84 GLN A C 1
ATOM 618 O O . GLN A 1 84 ? -18.284 5.511 18.593 1.00 86.44 84 GLN A O 1
ATOM 623 N N . CYS A 1 85 ? -20.146 6.773 18.703 1.00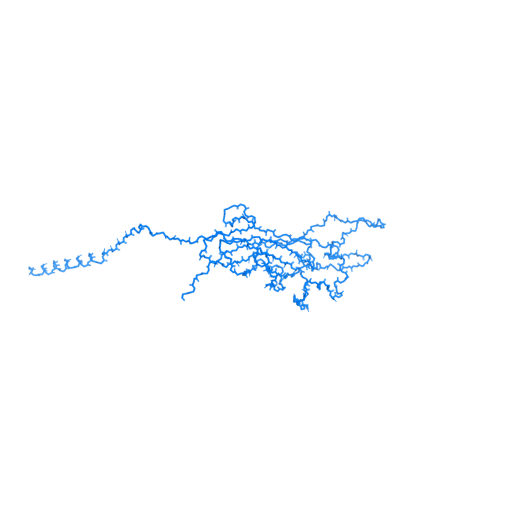 85.12 85 CYS A N 1
ATOM 624 C CA . CYS A 1 85 ? -19.479 8.075 18.845 1.00 85.12 85 CYS A CA 1
ATOM 625 C C . CYS A 1 85 ? -18.574 8.221 20.082 1.00 85.12 85 CYS A C 1
ATOM 627 O O . CYS A 1 85 ? -17.804 9.175 20.167 1.00 85.12 85 CYS A O 1
ATOM 629 N N . ASP A 1 86 ? -18.662 7.299 21.038 1.00 86.06 86 ASP A N 1
ATOM 630 C CA . ASP A 1 86 ? -17.960 7.398 22.321 1.00 86.06 86 ASP A CA 1
ATOM 631 C C . ASP A 1 86 ? -16.621 6.636 22.331 1.00 86.06 86 ASP A C 1
ATOM 633 O O . ASP A 1 86 ? -15.916 6.634 23.340 1.00 86.06 86 ASP A O 1
ATOM 637 N N . ILE A 1 87 ? -16.262 5.980 21.219 1.00 83.19 87 ILE A N 1
ATOM 638 C CA . ILE A 1 87 ? -15.058 5.150 21.099 1.00 83.19 87 ILE A CA 1
ATOM 639 C C . ILE A 1 87 ? -14.150 5.727 20.017 1.00 83.19 87 ILE A C 1
ATOM 641 O O . ILE A 1 87 ? -14.544 5.816 18.858 1.00 83.19 87 ILE A O 1
ATOM 645 N N . ILE A 1 88 ? -12.915 6.072 20.388 1.00 89.44 88 ILE A N 1
ATOM 646 C CA . ILE A 1 88 ? -11.880 6.542 19.460 1.00 89.44 88 ILE A CA 1
ATOM 647 C C . ILE A 1 88 ? -10.905 5.382 19.196 1.00 89.44 88 ILE A C 1
ATOM 649 O O . ILE A 1 88 ? -10.012 5.146 20.011 1.00 89.44 88 ILE A O 1
ATOM 653 N N . PRO A 1 89 ? -11.089 4.605 18.113 1.00 90.88 89 PRO A N 1
ATOM 654 C CA . PRO A 1 89 ? -10.157 3.553 17.733 1.00 90.88 89 PRO A CA 1
ATOM 655 C C . PRO A 1 89 ? -8.902 4.123 17.069 1.00 90.88 89 PRO A C 1
ATOM 657 O O . PRO A 1 89 ? -8.891 5.249 16.561 1.00 90.88 89 PRO A O 1
ATOM 660 N N . ILE A 1 90 ? -7.864 3.294 17.016 1.00 91.31 90 ILE A N 1
ATOM 661 C CA . ILE A 1 90 ? -6.666 3.536 16.215 1.00 91.31 90 ILE A CA 1
ATOM 662 C C . ILE A 1 90 ? -6.798 2.775 14.900 1.00 91.31 90 ILE A C 1
ATOM 664 O O . ILE A 1 90 ? -7.170 1.599 14.886 1.00 91.31 90 ILE A O 1
ATOM 668 N N . LEU A 1 91 ? -6.500 3.469 13.805 1.00 92.00 91 LEU A N 1
ATOM 669 C CA . LEU A 1 91 ? -6.525 2.929 12.456 1.00 92.00 91 LEU A CA 1
ATOM 670 C C . LEU A 1 91 ? -5.144 2.407 12.056 1.00 92.00 91 LEU A C 1
ATOM 672 O O . LEU A 1 91 ? -4.139 3.121 12.154 1.00 92.00 91 LEU A O 1
ATOM 676 N N . TYR A 1 92 ? -5.122 1.183 11.540 1.00 91.88 92 TYR A N 1
ATOM 677 C CA . TYR A 1 92 ? -3.942 0.544 10.973 1.00 91.88 92 TYR A CA 1
ATOM 678 C C . TYR A 1 92 ? -4.123 0.286 9.478 1.00 91.88 92 TYR A C 1
ATOM 680 O O . TYR A 1 92 ? -5.227 0.017 9.012 1.00 91.88 92 TYR A O 1
ATOM 688 N N . ILE A 1 93 ? -3.018 0.354 8.736 1.00 91.62 93 ILE A N 1
ATOM 689 C CA . ILE A 1 93 ? -2.907 -0.119 7.355 1.00 91.62 93 ILE A CA 1
ATOM 690 C C . ILE A 1 93 ? -2.069 -1.387 7.344 1.00 91.62 93 ILE A C 1
ATOM 692 O O . ILE A 1 93 ? -0.973 -1.404 7.905 1.00 91.62 93 ILE A O 1
ATOM 696 N N . HIS A 1 94 ? -2.544 -2.399 6.630 1.00 90.31 94 HIS A N 1
ATOM 697 C CA . HIS A 1 94 ? -1.827 -3.628 6.332 1.00 90.31 94 HIS A CA 1
ATOM 698 C C . HIS A 1 94 ? -1.683 -3.772 4.820 1.00 90.31 94 HIS A C 1
ATOM 700 O O . HIS A 1 94 ? -2.648 -3.605 4.077 1.00 90.31 94 HIS A O 1
ATOM 706 N N . PHE A 1 95 ? -0.487 -4.117 4.360 1.00 89.00 95 PHE A N 1
ATOM 707 C CA . PHE A 1 95 ? -0.278 -4.528 2.975 1.00 89.00 95 PHE A CA 1
ATOM 708 C C . PHE A 1 95 ? -0.259 -6.053 2.942 1.00 89.00 95 PHE A C 1
ATOM 710 O O . PHE A 1 95 ? 0.464 -6.667 3.723 1.00 89.00 95 PHE A O 1
ATOM 717 N N . LYS A 1 96 ? -1.069 -6.662 2.076 1.00 87.69 96 LYS A N 1
ATOM 718 C CA . LYS A 1 96 ? -1.217 -8.121 1.986 1.00 87.69 96 LYS A CA 1
ATOM 719 C C . LYS A 1 96 ? -1.220 -8.596 0.541 1.00 87.69 96 LYS A C 1
ATOM 721 O O . LYS A 1 96 ? -1.403 -7.810 -0.388 1.00 87.69 96 LYS A O 1
ATOM 726 N N . ASN A 1 97 ? -1.083 -9.908 0.369 1.00 88.94 97 ASN A N 1
ATOM 727 C CA . ASN A 1 97 ? -1.156 -10.601 -0.915 1.00 88.94 97 ASN A CA 1
ATOM 728 C C . ASN A 1 97 ? -0.228 -9.971 -1.956 1.00 88.94 97 ASN A C 1
ATOM 730 O O . ASN A 1 97 ? -0.620 -9.743 -3.103 1.00 88.94 97 ASN A O 1
ATOM 734 N N . PHE A 1 98 ? 0.998 -9.662 -1.540 1.00 89.31 98 PHE A N 1
ATOM 735 C CA . PHE A 1 98 ? 1.996 -9.114 -2.439 1.00 89.31 98 PHE A CA 1
ATOM 736 C C . PHE A 1 98 ? 2.304 -10.103 -3.570 1.00 89.31 98 PHE A C 1
ATOM 738 O O . PHE A 1 98 ? 2.755 -11.228 -3.343 1.00 89.31 98 PHE A O 1
ATOM 745 N N . VAL A 1 99 ? 2.093 -9.660 -4.803 1.00 89.62 99 VAL A N 1
ATOM 746 C CA . VAL A 1 99 ? 2.414 -10.399 -6.021 1.00 89.62 99 VAL A CA 1
ATOM 747 C C . VAL A 1 99 ? 3.260 -9.503 -6.902 1.00 89.62 99 VAL A C 1
ATOM 749 O O . VAL A 1 99 ? 2.839 -8.404 -7.266 1.00 89.62 99 VAL A O 1
ATOM 752 N N . CYS A 1 100 ? 4.432 -9.999 -7.276 1.00 86.38 100 CYS A N 1
ATOM 753 C CA . CYS A 1 100 ? 5.199 -9.430 -8.364 1.00 86.38 100 CYS A CA 1
ATOM 754 C C . CYS A 1 100 ? 5.168 -10.370 -9.563 1.00 86.38 100 CYS A C 1
ATOM 756 O O . CYS A 1 100 ? 5.292 -11.581 -9.393 1.00 86.38 100 CYS A O 1
ATOM 758 N N . GLU A 1 101 ? 4.985 -9.803 -10.749 1.00 85.25 101 GLU A N 1
ATOM 759 C CA . GLU A 1 101 ? 4.985 -10.533 -12.008 1.00 85.25 101 GLU A CA 1
ATOM 760 C C . GLU A 1 101 ? 5.621 -9.687 -13.114 1.00 85.25 101 GLU A C 1
ATOM 762 O O . GLU A 1 101 ? 5.399 -8.474 -13.200 1.00 85.25 101 GLU A O 1
ATOM 767 N N . ASN A 1 102 ? 6.379 -10.329 -13.995 1.00 77.75 102 ASN A N 1
ATOM 768 C CA . ASN A 1 102 ? 6.816 -9.697 -15.236 1.00 77.75 102 ASN A CA 1
ATOM 769 C C . ASN A 1 102 ? 5.625 -9.602 -16.202 1.00 77.75 102 ASN A C 1
ATOM 771 O O . ASN A 1 102 ? 4.951 -10.599 -16.483 1.00 77.75 102 ASN A O 1
ATOM 775 N N . ILE A 1 103 ? 5.353 -8.412 -16.741 1.00 73.94 103 ILE A N 1
ATOM 776 C CA . ILE A 1 103 ? 4.387 -8.265 -17.832 1.00 73.94 103 ILE A CA 1
ATOM 777 C C . ILE A 1 103 ? 5.100 -8.721 -19.108 1.00 73.94 103 ILE A C 1
ATOM 779 O O . ILE A 1 103 ? 6.148 -8.170 -19.452 1.00 73.94 103 ILE A O 1
ATOM 783 N N . PRO A 1 104 ? 4.552 -9.711 -19.833 1.00 69.81 104 PRO A N 1
ATOM 784 C CA . PRO A 1 104 ? 5.146 -10.145 -21.085 1.00 69.81 104 PRO A CA 1
ATOM 785 C C . PRO A 1 104 ? 5.200 -8.980 -22.088 1.00 69.81 104 PRO A C 1
ATOM 787 O O . PRO A 1 104 ? 4.335 -8.096 -22.059 1.00 69.81 104 PRO A O 1
ATOM 790 N N . PRO A 1 105 ? 6.184 -8.976 -23.002 1.00 65.94 105 PRO A N 1
ATOM 791 C CA . PRO A 1 105 ? 6.243 -7.982 -24.066 1.00 65.94 105 PRO A CA 1
ATOM 792 C C . PRO A 1 105 ? 4.953 -8.016 -24.897 1.00 65.94 105 PRO A C 1
ATOM 794 O O . PRO A 1 105 ? 4.325 -9.066 -25.063 1.00 65.94 105 PRO A O 1
ATOM 797 N N . GLU A 1 106 ? 4.543 -6.862 -25.427 1.00 67.19 106 GLU A N 1
ATOM 798 C CA . GLU A 1 106 ? 3.325 -6.788 -26.251 1.00 67.19 106 GLU A CA 1
ATOM 799 C C . GLU A 1 106 ? 3.529 -7.465 -27.612 1.00 67.19 106 GLU A C 1
ATOM 801 O O . GLU A 1 106 ? 2.567 -7.971 -28.206 1.00 67.19 106 GLU A O 1
ATOM 806 N N . HIS A 1 107 ? 4.777 -7.517 -28.092 1.00 66.50 107 HIS A N 1
ATOM 807 C CA . HIS A 1 107 ? 5.153 -8.176 -29.336 1.00 66.50 107 HIS A CA 1
ATOM 808 C C . HIS A 1 107 ? 6.447 -8.990 -29.190 1.00 66.50 107 HIS A C 1
ATOM 810 O O . HIS A 1 107 ? 7.328 -8.674 -28.398 1.00 66.50 107 HIS A O 1
ATOM 816 N N . ASP A 1 108 ? 6.612 -10.012 -30.035 1.00 65.88 108 ASP A N 1
ATOM 817 C CA . ASP A 1 108 ? 7.811 -10.872 -30.071 1.00 65.88 108 ASP A CA 1
ATOM 818 C C . ASP A 1 108 ? 9.084 -10.139 -30.571 1.00 65.88 108 ASP A C 1
ATOM 820 O O . ASP A 1 108 ? 10.143 -10.750 -30.743 1.00 65.88 108 ASP A O 1
ATOM 824 N N . GLY A 1 109 ? 8.988 -8.835 -30.857 1.00 67.25 109 GLY A N 1
ATOM 825 C CA . GLY A 1 109 ? 10.050 -8.007 -31.413 1.00 67.25 109 GLY A CA 1
ATOM 826 C C . GLY A 1 109 ? 9.543 -6.922 -32.364 1.00 67.25 109 GLY A C 1
ATOM 827 O O . GLY A 1 109 ? 8.363 -6.847 -32.703 1.00 67.25 109 GLY A O 1
ATOM 828 N N . TYR A 1 110 ? 10.469 -6.105 -32.864 1.00 66.75 110 TYR A N 1
ATOM 829 C CA . TYR A 1 110 ? 10.212 -5.113 -33.909 1.00 66.75 110 TYR A CA 1
ATOM 830 C C . TYR A 1 110 ? 11.051 -5.408 -35.155 1.00 66.75 110 TYR A C 1
ATOM 832 O O . TYR A 1 110 ? 12.180 -5.893 -35.075 1.00 66.75 110 TYR A O 1
ATOM 840 N N . LEU A 1 111 ? 10.518 -5.103 -36.340 1.00 72.00 111 LEU A N 1
ATOM 841 C CA . LEU A 1 111 ? 11.292 -5.177 -37.581 1.00 72.00 111 LEU A CA 1
ATOM 842 C C . LEU A 1 111 ? 12.410 -4.133 -37.550 1.00 72.00 111 LEU A C 1
ATOM 844 O O . LEU A 1 111 ? 12.156 -2.935 -37.421 1.00 72.00 111 LEU A O 1
ATOM 848 N N . ALA A 1 112 ? 13.652 -4.588 -37.694 1.00 68.31 112 ALA A N 1
ATOM 849 C CA . ALA A 1 112 ? 14.797 -3.699 -37.744 1.00 68.31 112 ALA A CA 1
ATOM 850 C C . ALA A 1 112 ? 14.671 -2.710 -38.924 1.00 68.31 112 ALA A C 1
ATOM 852 O O . ALA A 1 112 ? 14.298 -3.130 -40.024 1.00 68.31 112 ALA A O 1
ATOM 853 N N . PRO A 1 113 ? 15.025 -1.420 -38.754 1.00 67.12 113 PRO A N 1
ATOM 854 C CA . PRO A 1 113 ? 14.928 -0.424 -39.829 1.00 67.12 113 PRO A CA 1
ATOM 855 C C . PRO A 1 113 ? 15.746 -0.769 -41.082 1.00 67.12 113 PRO A C 1
ATOM 857 O O . PRO A 1 113 ? 15.427 -0.323 -42.181 1.00 67.12 113 PRO A O 1
ATOM 860 N N . ASP A 1 114 ? 16.803 -1.565 -40.917 1.00 74.44 114 ASP A N 1
ATOM 861 C CA . ASP A 1 114 ? 17.674 -2.067 -41.984 1.00 74.44 114 ASP A CA 1
ATOM 862 C C . ASP A 1 114 ? 17.129 -3.333 -42.677 1.00 74.44 114 ASP A C 1
ATOM 864 O O . ASP A 1 114 ? 17.765 -3.861 -43.589 1.00 74.44 114 ASP A O 1
ATOM 868 N N . GLY A 1 115 ? 15.964 -3.834 -42.255 1.00 79.94 115 GLY A N 1
ATOM 869 C CA . GLY A 1 115 ? 15.358 -5.057 -42.775 1.00 79.94 115 GLY A CA 1
ATOM 870 C C . GLY A 1 115 ? 16.073 -6.345 -42.355 1.00 79.94 115 GLY A C 1
ATOM 871 O O . GLY A 1 115 ? 15.776 -7.399 -42.915 1.00 79.94 115 GLY A O 1
ATOM 872 N N . SER A 1 116 ? 16.992 -6.296 -41.381 1.00 77.44 116 SER A N 1
ATOM 873 C CA . SER A 1 116 ? 17.785 -7.460 -40.940 1.00 77.44 116 SER A CA 1
ATOM 874 C C . SER A 1 116 ? 16.989 -8.549 -40.202 1.00 77.44 116 SER A C 1
ATOM 876 O O . SER A 1 116 ? 17.554 -9.585 -39.855 1.00 77.44 116 SER A O 1
ATOM 878 N N . GLY A 1 117 ? 15.684 -8.353 -39.997 1.00 79.25 117 GLY A N 1
ATOM 879 C CA . GLY A 1 117 ? 14.781 -9.297 -39.338 1.00 79.25 117 GLY A CA 1
ATOM 880 C C . GLY A 1 117 ? 14.063 -8.677 -38.142 1.00 79.25 117 GLY A C 1
ATOM 881 O O . GLY A 1 117 ? 14.094 -7.459 -37.953 1.00 79.25 117 GLY A O 1
ATOM 882 N N . MET A 1 118 ? 13.393 -9.515 -37.345 1.00 74.88 118 MET A N 1
ATOM 883 C CA . MET A 1 118 ? 12.859 -9.089 -36.051 1.00 74.88 118 MET A CA 1
ATOM 884 C C . MET A 1 118 ? 14.004 -8.966 -35.045 1.00 74.88 118 MET A C 1
ATOM 886 O O . MET A 1 118 ? 14.776 -9.908 -34.858 1.00 74.88 118 MET A O 1
ATOM 890 N N . LYS A 1 119 ? 14.120 -7.799 -34.419 1.00 68.00 119 LYS A N 1
ATOM 891 C CA . LYS A 1 119 ? 14.966 -7.571 -33.250 1.00 68.00 119 LYS A CA 1
ATOM 892 C C . LYS A 1 119 ? 14.109 -7.735 -31.995 1.00 68.00 119 LYS A C 1
ATOM 894 O O . LYS A 1 119 ? 12.946 -7.332 -32.032 1.00 68.00 119 LYS A O 1
ATOM 899 N N . PRO A 1 120 ? 14.654 -8.315 -30.910 1.00 66.81 120 PRO A N 1
ATOM 900 C CA . PRO A 1 120 ? 13.948 -8.359 -29.635 1.00 66.81 120 PRO A CA 1
ATOM 901 C C . PRO A 1 120 ? 13.565 -6.938 -29.231 1.00 66.81 120 PRO A C 1
ATOM 903 O O . PRO A 1 120 ? 14.338 -6.005 -29.475 1.00 66.81 120 PRO A O 1
ATOM 906 N N . GLU A 1 121 ? 12.373 -6.781 -28.658 1.00 66.81 121 GLU A N 1
ATOM 907 C CA . GLU A 1 121 ? 11.937 -5.498 -28.118 1.00 66.81 121 GLU A CA 1
ATOM 908 C C . GLU A 1 121 ? 13.021 -4.947 -27.176 1.00 66.81 121 GLU A C 1
ATOM 910 O O . GLU A 1 121 ? 13.640 -5.723 -26.435 1.00 66.81 121 GLU A O 1
ATOM 915 N N . PRO A 1 122 ? 13.336 -3.642 -27.242 1.00 67.06 122 PRO A N 1
ATOM 916 C CA . PRO A 1 122 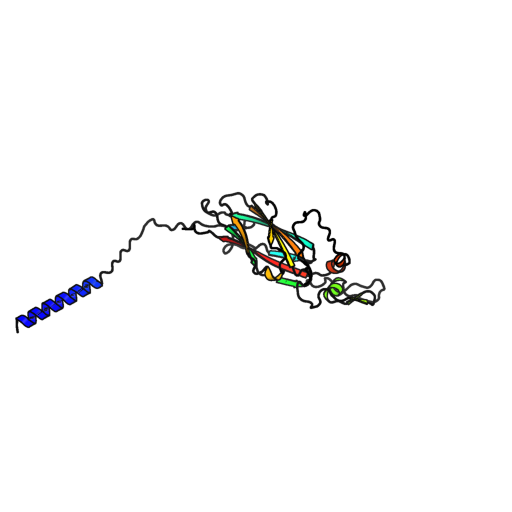? 14.296 -3.021 -26.332 1.00 67.06 122 PRO A CA 1
ATOM 917 C C . PRO A 1 122 ? 14.053 -3.370 -24.850 1.00 67.06 122 PRO A C 1
ATOM 919 O O . PRO A 1 122 ? 15.009 -3.496 -24.090 1.00 67.06 122 PRO A O 1
ATOM 922 N N . GLU A 1 123 ? 12.788 -3.593 -24.499 1.00 62.59 123 GLU A N 1
ATOM 923 C CA . GLU A 1 123 ? 12.212 -4.155 -23.277 1.00 62.59 123 GLU A CA 1
ATOM 924 C C . GLU A 1 123 ? 12.949 -5.435 -22.840 1.00 62.59 123 GLU A C 1
ATOM 926 O O . GLU A 1 123 ? 13.559 -5.499 -21.773 1.00 62.59 123 GLU A O 1
ATOM 931 N N . LEU A 1 124 ? 12.976 -6.438 -23.722 1.00 64.88 124 LEU A N 1
ATOM 932 C CA . LEU A 1 124 ? 13.582 -7.748 -23.481 1.00 64.88 124 LEU A CA 1
ATOM 933 C C . LEU A 1 124 ? 15.104 -7.665 -23.371 1.00 64.88 124 LEU A C 1
ATOM 935 O O . LEU A 1 124 ? 15.725 -8.422 -22.626 1.00 64.88 124 LEU A O 1
ATOM 939 N N . VAL A 1 125 ? 15.718 -6.753 -24.127 1.00 68.88 125 VAL A N 1
ATOM 940 C CA . VAL A 1 125 ? 17.167 -6.532 -24.072 1.00 68.88 125 VAL A CA 1
ATOM 941 C C . VAL A 1 125 ? 17.565 -5.832 -22.775 1.00 68.88 125 VAL A C 1
ATOM 943 O O . VAL A 1 125 ? 18.625 -6.130 -22.225 1.00 68.88 125 VAL A O 1
ATOM 946 N N . ALA A 1 126 ? 16.728 -4.923 -22.275 1.00 66.56 126 ALA A N 1
ATOM 947 C CA . ALA A 1 126 ? 16.911 -4.300 -20.973 1.00 66.56 126 ALA A CA 1
ATOM 948 C C . ALA A 1 126 ? 16.786 -5.330 -19.842 1.00 66.56 126 ALA A C 1
ATOM 950 O O . ALA A 1 126 ? 17.607 -5.327 -18.925 1.00 66.56 126 ALA A O 1
ATOM 951 N N . GLU A 1 127 ? 15.820 -6.245 -19.947 1.00 63.00 127 GLU A N 1
ATOM 952 C CA . GLU A 1 127 ? 15.546 -7.270 -18.939 1.00 63.00 127 GLU A CA 1
ATOM 953 C C . GLU A 1 127 ? 16.600 -8.372 -18.907 1.00 63.00 127 GLU A C 1
ATOM 955 O O . GLU A 1 127 ? 17.328 -8.514 -17.923 1.00 63.00 127 GLU A O 1
ATOM 960 N N . TYR A 1 128 ? 16.742 -9.106 -20.007 1.00 66.12 128 TYR A N 1
ATOM 961 C CA . TYR A 1 128 ? 17.555 -10.323 -20.078 1.00 66.12 128 TYR A CA 1
ATOM 962 C C . TYR A 1 128 ? 18.971 -10.080 -20.607 1.00 66.12 128 TYR A C 1
ATOM 964 O O . TYR A 1 128 ? 19.825 -10.971 -20.589 1.00 66.12 128 TYR A O 1
ATOM 972 N N . GLY A 1 129 ? 19.245 -8.869 -21.086 1.00 66.38 129 GLY A N 1
ATOM 973 C CA . GLY A 1 129 ? 20.440 -8.577 -21.858 1.00 66.38 129 GLY A CA 1
ATOM 974 C C . GLY A 1 129 ? 20.278 -8.998 -23.307 1.00 66.38 129 GLY A C 1
ATOM 975 O O . GLY A 1 129 ? 19.387 -9.756 -23.689 1.00 66.38 129 GLY A O 1
ATOM 976 N N . GLY A 1 130 ? 21.159 -8.494 -24.157 1.00 69.12 130 GLY A N 1
ATOM 977 C CA . GLY A 1 130 ? 21.063 -8.783 -25.577 1.00 69.12 130 GLY A CA 1
ATOM 978 C C . GLY A 1 130 ? 22.040 -7.992 -26.419 1.00 69.12 130 GLY A C 1
ATOM 979 O O . GLY A 1 130 ? 22.874 -7.231 -25.927 1.00 69.12 130 GLY A O 1
ATOM 980 N N . LEU A 1 131 ? 21.950 -8.206 -27.727 1.00 63.72 131 LEU A N 1
ATOM 981 C CA . LEU A 1 131 ? 22.812 -7.549 -28.695 1.00 63.72 131 LEU A CA 1
ATOM 982 C C . LEU A 1 131 ? 22.162 -6.242 -29.173 1.00 63.72 131 LEU A C 1
ATOM 984 O O . LEU A 1 131 ? 21.187 -6.275 -29.921 1.00 63.72 131 LEU A O 1
ATOM 988 N N . VAL A 1 132 ? 22.737 -5.100 -28.793 1.00 67.56 132 VAL A N 1
ATOM 989 C CA . VAL A 1 132 ? 22.370 -3.768 -29.303 1.00 67.56 132 VAL A CA 1
ATOM 990 C C . VAL A 1 132 ? 23.514 -3.269 -30.171 1.00 67.56 132 VAL A C 1
ATOM 992 O O . VAL A 1 132 ? 24.642 -3.162 -29.697 1.00 67.56 132 VAL A O 1
ATOM 995 N N . ASP A 1 133 ? 23.249 -3.011 -31.454 1.00 69.19 133 ASP A N 1
ATOM 996 C CA . ASP A 1 133 ? 24.244 -2.509 -32.415 1.00 69.19 133 ASP A CA 1
ATOM 997 C C . ASP A 1 133 ? 25.590 -3.254 -32.355 1.00 69.19 133 ASP A C 1
ATOM 999 O O . ASP A 1 133 ? 26.662 -2.664 -32.242 1.00 69.19 133 ASP A O 1
ATOM 1003 N N . GLN A 1 134 ? 25.524 -4.590 -32.417 1.00 74.31 134 GLN A N 1
ATOM 1004 C CA . GLN A 1 134 ? 26.675 -5.511 -32.369 1.00 74.31 134 GLN A CA 1
ATOM 1005 C C . GLN A 1 134 ? 27.441 -5.547 -31.038 1.00 74.31 134 GLN A C 1
ATOM 1007 O O . GLN A 1 134 ? 28.434 -6.269 -30.921 1.00 74.31 134 GLN A O 1
ATOM 1012 N N . ARG A 1 135 ? 26.979 -4.829 -30.015 1.00 69.31 135 ARG A N 1
ATOM 1013 C CA . ARG A 1 135 ? 27.526 -4.898 -28.665 1.00 69.31 135 ARG A CA 1
ATOM 1014 C C . ARG A 1 135 ? 26.586 -5.689 -27.768 1.00 69.31 135 ARG A C 1
ATOM 1016 O O . ARG A 1 135 ? 25.387 -5.437 -27.735 1.00 69.31 135 ARG A O 1
ATOM 1023 N N . TRP A 1 136 ? 27.139 -6.637 -27.019 1.00 71.50 136 TRP A N 1
ATOM 1024 C CA . TRP A 1 136 ? 26.385 -7.295 -25.959 1.00 71.50 136 TRP A CA 1
ATOM 1025 C C . TRP A 1 136 ? 26.208 -6.327 -24.790 1.00 71.50 136 TRP A C 1
ATOM 1027 O O . TRP A 1 136 ? 27.193 -5.797 -24.262 1.00 71.50 136 TRP A O 1
ATOM 1037 N N . VAL A 1 137 ? 24.959 -6.088 -24.412 1.00 70.44 137 VAL A N 1
ATOM 1038 C CA . VAL A 1 137 ? 24.569 -5.289 -23.255 1.00 70.44 137 VAL A CA 1
ATOM 1039 C C . VAL A 1 137 ? 24.047 -6.262 -22.199 1.00 70.44 137 VAL A C 1
ATOM 1041 O O . VAL A 1 137 ? 23.173 -7.072 -22.515 1.00 70.44 137 VAL A O 1
ATOM 1044 N N . PRO A 1 138 ? 24.605 -6.263 -20.975 1.00 60.06 138 PRO A N 1
ATOM 1045 C CA . PRO A 1 138 ? 24.058 -7.076 -19.898 1.00 60.06 138 PRO A CA 1
ATOM 1046 C C . PRO A 1 138 ? 22.659 -6.572 -19.536 1.00 60.06 138 PRO A C 1
ATOM 1048 O O . PRO A 1 138 ? 22.444 -5.362 -19.470 1.00 60.06 138 PRO A O 1
ATOM 1051 N N . GLY A 1 139 ? 21.738 -7.500 -19.290 1.00 61.91 139 GLY A N 1
ATOM 1052 C CA . GLY A 1 139 ? 20.420 -7.174 -18.759 1.00 61.91 139 GLY A CA 1
ATOM 1053 C C . GLY A 1 139 ? 20.534 -6.613 -17.352 1.00 61.91 139 GLY A C 1
ATOM 1054 O O . GLY A 1 139 ? 21.453 -6.963 -16.602 1.00 61.91 139 GLY A O 1
ATOM 1055 N N . ILE A 1 140 ? 19.608 -5.730 -17.006 1.00 62.44 140 ILE A N 1
ATOM 1056 C CA . ILE A 1 140 ? 19.467 -5.176 -15.660 1.00 62.44 140 ILE A CA 1
ATOM 1057 C C . ILE A 1 140 ? 18.850 -6.239 -14.740 1.00 62.44 140 ILE A C 1
ATOM 1059 O O . ILE A 1 140 ? 19.260 -6.358 -13.585 1.00 62.44 140 ILE A O 1
ATOM 1063 N N . GLY A 1 141 ? 17.975 -7.094 -15.278 1.00 59.62 141 GLY A N 1
ATOM 1064 C CA . GLY A 1 141 ? 17.496 -8.306 -14.623 1.00 59.62 141 GLY A CA 1
ATOM 1065 C C . GLY A 1 141 ? 18.536 -9.423 -14.706 1.00 59.62 141 GLY A C 1
ATOM 1066 O O . GLY A 1 141 ? 18.347 -10.399 -15.424 1.00 59.62 141 GLY A O 1
ATOM 1067 N N . GLN A 1 142 ? 19.661 -9.309 -13.987 1.00 46.34 142 GLN A N 1
ATOM 1068 C CA . GLN A 1 142 ? 20.745 -10.313 -14.030 1.00 46.34 142 GLN A CA 1
ATOM 1069 C C . GLN A 1 142 ? 20.304 -11.752 -13.687 1.00 46.34 142 GLN A C 1
ATOM 1071 O O . GLN A 1 142 ? 21.048 -12.691 -13.976 1.00 46.34 142 GLN A O 1
ATOM 1076 N N . THR A 1 143 ? 19.122 -11.938 -13.097 1.00 52.56 143 THR A N 1
ATOM 1077 C CA . THR A 1 143 ? 18.557 -13.247 -12.742 1.00 52.56 143 THR A CA 1
ATOM 1078 C C . THR A 1 143 ? 17.193 -13.545 -13.368 1.00 52.56 143 THR A C 1
ATOM 1080 O O . THR A 1 143 ? 16.745 -14.682 -13.266 1.00 52.56 143 THR A O 1
ATOM 1083 N N . GLY A 1 144 ? 16.552 -12.586 -14.049 1.00 49.25 144 GLY A N 1
ATOM 1084 C CA . GLY A 1 144 ? 15.164 -12.741 -14.506 1.00 49.25 144 GLY A CA 1
ATOM 1085 C C . GLY A 1 144 ? 14.153 -12.908 -13.363 1.00 49.25 144 GLY A C 1
ATOM 1086 O O . GLY A 1 144 ? 13.070 -13.434 -13.593 1.00 49.25 144 GLY A O 1
ATOM 1087 N N . ASP A 1 145 ? 14.516 -12.511 -12.139 1.00 57.62 145 ASP A N 1
ATOM 1088 C CA . ASP A 1 145 ? 13.614 -12.566 -10.989 1.00 57.62 145 ASP A CA 1
ATOM 1089 C C . ASP A 1 145 ? 12.602 -11.412 -11.056 1.00 57.62 145 ASP A C 1
ATOM 1091 O O . ASP A 1 145 ? 12.972 -10.264 -11.340 1.00 57.62 145 ASP A O 1
ATOM 1095 N N . ASP A 1 146 ? 11.339 -11.720 -10.751 1.00 64.38 146 ASP A N 1
ATOM 1096 C CA . ASP A 1 146 ? 10.244 -10.751 -10.682 1.00 64.38 146 ASP A CA 1
ATOM 1097 C C . ASP A 1 146 ? 10.620 -9.567 -9.749 1.00 64.38 146 ASP A C 1
ATOM 1099 O O . ASP A 1 146 ? 11.091 -9.772 -8.624 1.00 64.38 146 ASP A O 1
ATOM 1103 N N . CYS A 1 147 ? 10.404 -8.318 -10.193 1.00 66.75 147 CYS A N 1
ATOM 1104 C CA . CYS A 1 147 ? 10.659 -7.063 -9.446 1.00 66.75 147 CYS A CA 1
ATOM 1105 C C . CYS A 1 147 ? 12.133 -6.659 -9.235 1.00 66.75 147 CYS A C 1
ATOM 1107 O O . CYS A 1 147 ? 12.457 -5.893 -8.318 1.00 66.75 147 CYS A O 1
ATOM 1109 N N . SER A 1 148 ? 13.052 -7.109 -10.088 1.00 66.19 148 SER A N 1
ATOM 1110 C CA . SER A 1 148 ? 14.480 -6.749 -9.986 1.00 66.19 148 SER A CA 1
ATOM 1111 C C . SER A 1 148 ? 14.787 -5.245 -10.181 1.00 66.19 148 SER A C 1
ATOM 1113 O O . SER A 1 148 ? 15.804 -4.743 -9.684 1.00 66.19 148 SER A O 1
ATOM 1115 N N . MET A 1 149 ? 13.899 -4.512 -10.861 1.00 62.31 149 MET A N 1
ATOM 1116 C CA . MET A 1 149 ? 14.068 -3.106 -11.259 1.00 62.31 149 MET A CA 1
ATOM 1117 C C . MET A 1 149 ? 13.739 -2.072 -10.175 1.00 62.31 149 MET A C 1
ATOM 1119 O O . MET A 1 149 ? 14.310 -0.981 -10.181 1.00 62.31 149 MET A O 1
ATOM 1123 N N . ALA A 1 150 ? 12.816 -2.399 -9.270 1.00 65.94 150 ALA A N 1
ATOM 1124 C CA . ALA A 1 150 ? 12.372 -1.549 -8.167 1.00 65.94 150 ALA A CA 1
ATOM 1125 C C . ALA A 1 150 ? 12.429 -2.358 -6.871 1.00 65.94 150 ALA A C 1
ATOM 1127 O O . ALA A 1 150 ? 11.420 -2.684 -6.246 1.00 65.94 150 ALA A O 1
ATOM 1128 N N . SER A 1 151 ? 13.652 -2.718 -6.490 1.00 77.31 151 SER A N 1
ATOM 1129 C CA . SER A 1 151 ? 13.909 -3.559 -5.319 1.00 77.31 151 SER A CA 1
ATOM 1130 C C . SER A 1 151 ? 13.420 -2.939 -4.009 1.00 77.31 151 SER A C 1
ATOM 1132 O O . SER A 1 151 ? 13.226 -3.675 -3.037 1.00 77.31 151 SER A O 1
ATOM 1134 N N . HIS A 1 152 ? 13.230 -1.614 -3.973 1.00 86.25 152 HIS A N 1
ATOM 1135 C CA . HIS A 1 152 ? 12.808 -0.880 -2.792 1.00 86.25 152 HIS A CA 1
ATOM 1136 C C . HIS A 1 152 ? 11.607 0.033 -3.053 1.00 86.25 152 HIS A C 1
ATOM 1138 O O . HIS A 1 152 ? 11.363 0.501 -4.165 1.00 86.25 152 HIS A O 1
ATOM 1144 N N . ILE A 1 153 ? 10.880 0.324 -1.983 1.00 85.69 153 ILE A N 1
ATOM 1145 C CA . ILE A 1 153 ? 9.759 1.253 -1.946 1.00 85.69 153 ILE A CA 1
ATOM 1146 C C . ILE A 1 153 ? 9.871 2.122 -0.699 1.00 85.69 153 ILE A C 1
ATOM 1148 O O . ILE A 1 153 ? 10.149 1.630 0.394 1.00 85.69 153 ILE A O 1
ATOM 1152 N N . ALA A 1 154 ? 9.666 3.421 -0.868 1.00 87.81 154 ALA A N 1
ATOM 1153 C CA . ALA A 1 154 ? 9.416 4.343 0.230 1.00 87.81 154 ALA A CA 1
ATOM 1154 C C . ALA A 1 154 ? 7.928 4.700 0.230 1.00 87.81 154 ALA A C 1
ATOM 1156 O O . ALA A 1 154 ? 7.341 4.911 -0.835 1.00 87.81 154 ALA A O 1
ATOM 1157 N N . CYS A 1 155 ? 7.316 4.759 1.411 1.00 88.44 155 CYS A N 1
ATOM 1158 C CA . CYS A 1 155 ? 5.904 5.104 1.549 1.00 88.44 155 CYS A CA 1
ATOM 1159 C C . CYS A 1 155 ? 5.754 6.350 2.422 1.00 88.44 155 CYS A C 1
ATOM 1161 O O . CYS A 1 155 ? 6.148 6.374 3.594 1.00 88.44 155 CYS A O 1
ATOM 1163 N N . ALA A 1 156 ? 5.155 7.384 1.836 1.00 89.19 156 ALA A N 1
ATOM 1164 C CA . ALA A 1 156 ? 4.664 8.539 2.567 1.00 89.19 156 ALA A CA 1
ATOM 1165 C C . ALA A 1 156 ? 3.144 8.476 2.665 1.00 89.19 156 ALA A C 1
ATOM 1167 O O . ALA A 1 156 ? 2.466 8.087 1.712 1.00 89.19 156 ALA A O 1
ATOM 1168 N N . VAL A 1 157 ? 2.618 8.856 3.825 1.00 88.62 157 VAL A N 1
ATOM 1169 C CA . VAL A 1 157 ? 1.191 8.798 4.113 1.00 88.62 157 VAL A CA 1
ATOM 1170 C C . VAL A 1 157 ? 0.722 10.155 4.605 1.00 88.62 157 VAL A C 1
ATOM 1172 O O . VAL A 1 157 ? 1.325 10.779 5.475 1.00 88.62 157 VAL A O 1
ATOM 1175 N N . SER A 1 158 ? -0.384 10.611 4.044 1.00 90.88 158 SER A N 1
ATOM 1176 C CA . SER A 1 158 ? -1.177 11.710 4.573 1.00 90.88 158 SER A CA 1
ATOM 1177 C C . SER A 1 158 ? -2.473 11.134 5.125 1.00 90.88 158 SER A C 1
ATOM 1179 O O . SER A 1 158 ? -3.113 10.319 4.460 1.00 90.88 158 SER A O 1
ATOM 1181 N N . PHE A 1 159 ? -2.851 11.561 6.328 1.00 90.19 159 PHE A N 1
ATOM 1182 C CA . PHE A 1 159 ? -4.081 11.155 6.999 1.00 90.19 159 PHE A CA 1
ATOM 1183 C C . PHE A 1 159 ? -4.760 12.381 7.615 1.00 90.19 159 PHE A C 1
ATOM 1185 O O . PHE A 1 159 ? -4.151 13.125 8.386 1.00 90.19 159 PHE A O 1
ATOM 1192 N N . GLY A 1 160 ? -6.015 12.636 7.237 1.00 88.25 160 GLY A N 1
ATOM 1193 C CA . GLY A 1 160 ? -6.816 13.718 7.811 1.00 88.25 160 GLY A CA 1
ATOM 1194 C C . GLY A 1 160 ? -8.110 14.002 7.037 1.00 88.25 160 GLY A C 1
ATOM 1195 O O . GLY A 1 160 ? -8.259 13.538 5.910 1.00 88.25 160 GLY A O 1
ATOM 1196 N N . PRO A 1 161 ? -9.019 14.834 7.578 1.00 84.44 161 PRO A N 1
ATOM 1197 C CA . PRO A 1 161 ? -10.335 15.126 6.984 1.00 84.44 161 PRO A CA 1
ATOM 1198 C C . PRO A 1 161 ? -10.288 15.852 5.625 1.00 84.44 161 PRO A C 1
ATOM 1200 O O . PRO A 1 161 ? -11.298 15.963 4.942 1.00 84.44 161 PRO A O 1
ATOM 1203 N N . ALA A 1 162 ? -9.123 16.363 5.217 1.00 82.38 162 ALA A N 1
ATOM 1204 C CA . ALA A 1 162 ? -8.899 16.971 3.903 1.00 82.38 162 ALA A CA 1
ATOM 1205 C C . ALA A 1 162 ? -7.590 16.488 3.246 1.00 82.38 162 ALA A C 1
ATOM 1207 O O . ALA A 1 162 ? -7.060 17.169 2.372 1.00 82.38 162 ALA A O 1
ATOM 1208 N N . GLY A 1 163 ? -7.040 15.357 3.710 1.00 69.25 163 GLY A N 1
ATOM 1209 C CA . GLY A 1 163 ? -5.686 14.919 3.363 1.00 69.25 163 GLY A CA 1
ATOM 1210 C C . GLY A 1 163 ? -4.639 15.856 3.967 1.00 69.25 163 GLY A C 1
ATOM 1211 O O . GLY A 1 163 ? -4.178 16.786 3.312 1.00 69.25 163 GLY A O 1
ATOM 1212 N N . GLY A 1 164 ? -4.291 15.635 5.241 1.00 74.50 164 GLY A N 1
ATOM 1213 C CA . GLY A 1 164 ? -3.303 16.431 5.983 1.00 74.50 164 GLY A CA 1
ATOM 1214 C C . GLY A 1 164 ? -1.915 16.520 5.316 1.00 74.50 164 GLY A C 1
ATOM 1215 O O . GLY A 1 164 ? -1.700 16.021 4.209 1.00 74.50 164 GLY A O 1
ATOM 1216 N N . PRO A 1 165 ? -0.916 17.152 5.955 1.00 77.06 165 PRO A N 1
ATOM 1217 C CA . PRO A 1 165 ? 0.442 17.119 5.418 1.00 77.06 165 PRO A CA 1
ATOM 1218 C C . PRO A 1 165 ? 0.916 15.666 5.265 1.00 77.06 165 PRO A C 1
ATOM 1220 O O . PRO A 1 165 ? 0.677 14.836 6.140 1.00 77.06 165 PRO A O 1
ATOM 1223 N N . MET A 1 166 ? 1.583 15.367 4.150 1.00 73.44 166 MET A N 1
ATOM 1224 C CA . MET A 1 166 ? 2.254 14.082 3.958 1.00 73.44 166 MET A CA 1
ATOM 1225 C C . MET A 1 166 ? 3.353 13.929 5.004 1.00 73.44 166 MET A C 1
ATOM 1227 O O . MET A 1 166 ? 4.241 14.779 5.106 1.00 73.44 166 MET A O 1
ATOM 1231 N N . VAL A 1 167 ? 3.300 12.838 5.756 1.00 77.69 167 VAL A N 1
ATOM 1232 C CA . VAL A 1 167 ? 4.365 12.420 6.658 1.00 77.69 167 VAL A CA 1
ATOM 1233 C C . VAL A 1 167 ? 4.967 11.160 6.064 1.00 77.69 167 VAL A C 1
ATOM 1235 O O . VAL A 1 167 ? 4.270 10.200 5.749 1.00 77.69 167 VAL A O 1
ATOM 1238 N N . GLU A 1 168 ? 6.275 11.160 5.861 1.00 75.88 168 GLU A N 1
ATOM 1239 C CA . GLU A 1 168 ? 6.958 9.922 5.526 1.00 75.88 168 GLU A CA 1
ATOM 1240 C C . GLU A 1 168 ? 6.939 9.005 6.746 1.00 75.88 168 GLU A C 1
ATOM 1242 O O . GLU A 1 168 ? 7.446 9.373 7.808 1.00 75.88 168 GLU A O 1
ATOM 1247 N N . ILE A 1 169 ? 6.337 7.827 6.591 1.00 77.00 169 ILE A N 1
ATOM 1248 C CA . ILE A 1 169 ? 6.201 6.867 7.690 1.00 77.00 169 ILE A CA 1
ATOM 1249 C C . ILE A 1 169 ? 7.141 5.680 7.492 1.00 77.00 169 ILE A C 1
ATOM 1251 O O . ILE A 1 169 ? 7.643 5.117 8.465 1.00 77.00 169 ILE A O 1
ATOM 1255 N N . VAL A 1 170 ? 7.432 5.327 6.237 1.00 81.94 170 VAL A N 1
ATOM 1256 C CA . VAL A 1 170 ? 8.220 4.142 5.907 1.00 81.94 170 VAL A CA 1
ATOM 1257 C C . VAL A 1 170 ? 9.458 4.555 5.114 1.00 81.94 170 VAL A C 1
ATOM 1259 O O . VAL A 1 170 ? 9.316 4.952 3.951 1.00 81.94 170 VAL A O 1
ATOM 1262 N N . PRO A 1 171 ? 10.666 4.437 5.701 1.00 84.94 171 PRO A N 1
ATOM 1263 C CA . PRO A 1 171 ? 11.896 4.660 4.956 1.00 84.94 171 PRO A CA 1
ATOM 1264 C C . PRO A 1 171 ? 12.025 3.618 3.836 1.00 84.94 171 PRO A C 1
ATOM 1266 O O . PRO A 1 171 ? 11.378 2.569 3.906 1.00 84.94 171 PRO A O 1
ATOM 1269 N N . PRO A 1 172 ? 12.891 3.847 2.835 1.00 84.19 172 PRO A N 1
ATOM 1270 C CA . PRO A 1 172 ? 13.094 2.896 1.749 1.00 84.19 172 PRO A CA 1
ATOM 1271 C C . PRO A 1 172 ? 13.321 1.466 2.261 1.00 84.19 172 PRO A C 1
ATOM 1273 O O . PRO A 1 172 ? 14.315 1.173 2.929 1.00 84.19 172 PRO A O 1
ATOM 1276 N N . THR A 1 173 ? 12.380 0.575 1.956 1.00 87.12 173 THR A N 1
ATOM 1277 C CA . THR A 1 173 ? 12.384 -0.834 2.372 1.00 87.12 173 THR A CA 1
ATOM 1278 C C . THR A 1 173 ? 12.305 -1.735 1.155 1.00 87.12 173 THR A C 1
ATOM 1280 O O . THR A 1 173 ? 11.877 -1.292 0.093 1.00 87.12 173 THR A O 1
ATOM 1283 N N . LYS A 1 174 ? 12.694 -3.005 1.282 1.00 86.31 174 LYS A N 1
ATOM 1284 C CA . LYS A 1 174 ? 12.581 -3.945 0.164 1.00 86.31 174 LYS A CA 1
ATOM 1285 C C . LYS A 1 174 ? 11.117 -4.178 -0.195 1.00 86.31 174 LYS A C 1
ATOM 1287 O O . LYS A 1 174 ? 10.299 -4.400 0.691 1.00 86.31 174 LYS A O 1
ATOM 1292 N N . LEU A 1 175 ? 10.811 -4.194 -1.489 1.00 85.44 175 LEU A N 1
ATOM 1293 C CA . LEU A 1 175 ? 9.444 -4.289 -2.008 1.00 85.44 175 LEU A CA 1
ATOM 1294 C C . LEU A 1 175 ? 8.694 -5.523 -1.463 1.00 85.44 175 LEU A C 1
ATOM 1296 O O . LEU A 1 175 ? 7.564 -5.411 -1.008 1.00 85.44 175 LEU A O 1
ATOM 1300 N N . TRP A 1 176 ? 9.357 -6.681 -1.397 1.00 83.19 176 TRP A N 1
ATOM 1301 C CA . TRP A 1 176 ? 8.774 -7.926 -0.873 1.00 83.19 176 TRP A CA 1
ATOM 1302 C C . TRP A 1 176 ? 8.527 -7.928 0.646 1.00 83.19 176 TRP A C 1
ATOM 1304 O O . TRP A 1 176 ? 7.820 -8.801 1.140 1.00 83.19 176 TRP A O 1
ATOM 1314 N N . LEU A 1 177 ? 9.087 -6.977 1.404 1.00 88.94 177 LEU A N 1
ATOM 1315 C CA . LEU A 1 177 ? 8.779 -6.824 2.832 1.00 88.94 177 LEU A CA 1
ATOM 1316 C C . LEU A 1 177 ? 7.442 -6.112 3.069 1.00 88.94 177 LEU A C 1
ATOM 1318 O O . LEU A 1 177 ? 6.956 -6.130 4.203 1.00 88.94 177 LEU A O 1
ATOM 1322 N N . LEU A 1 178 ? 6.844 -5.516 2.026 1.00 87.00 178 LEU A N 1
ATOM 1323 C CA . LEU A 1 178 ? 5.539 -4.865 2.124 1.00 87.00 178 LEU A CA 1
ATOM 1324 C C . LEU A 1 178 ? 4.473 -5.813 2.670 1.00 87.00 178 LEU A C 1
ATOM 1326 O O . LEU A 1 178 ? 3.749 -5.402 3.556 1.00 87.00 178 LEU A O 1
ATOM 1330 N N . ASP A 1 179 ? 4.434 -7.079 2.244 1.00 87.81 179 ASP A N 1
ATOM 1331 C CA . ASP A 1 179 ? 3.404 -8.066 2.639 1.00 87.81 179 ASP A CA 1
ATOM 1332 C C . ASP A 1 179 ? 3.279 -8.305 4.159 1.00 87.81 179 ASP A C 1
ATOM 1334 O O . ASP A 1 179 ? 2.322 -8.893 4.651 1.00 87.81 179 ASP A O 1
ATOM 1338 N N . SER A 1 180 ? 4.285 -7.873 4.920 1.00 86.88 180 SER A N 1
ATOM 1339 C CA . SER A 1 180 ? 4.342 -7.995 6.380 1.00 86.88 180 SER A CA 1
ATOM 1340 C C . SER A 1 180 ? 4.276 -6.650 7.104 1.00 86.88 180 SER A C 1
ATOM 1342 O O . SER A 1 180 ? 4.450 -6.582 8.322 1.00 86.88 180 SER A O 1
ATOM 1344 N N . MET A 1 181 ? 4.077 -5.565 6.358 1.00 90.69 181 MET A N 1
ATOM 1345 C CA . MET A 1 181 ? 4.125 -4.214 6.880 1.00 90.69 181 MET A CA 1
ATOM 1346 C C . MET A 1 181 ? 2.773 -3.797 7.445 1.00 90.69 181 MET A C 1
ATOM 1348 O O . MET A 1 181 ? 1.737 -3.907 6.790 1.00 90.69 181 MET A O 1
ATOM 1352 N N . GLN A 1 182 ? 2.828 -3.253 8.657 1.00 92.00 182 GLN A N 1
ATOM 1353 C CA . GLN A 1 182 ? 1.716 -2.603 9.329 1.00 92.00 182 GLN A CA 1
ATOM 1354 C C . GLN A 1 182 ? 2.106 -1.159 9.641 1.00 92.00 182 GLN A C 1
ATOM 1356 O O . GLN A 1 182 ? 3.198 -0.910 10.160 1.00 92.00 182 GLN A O 1
ATOM 1361 N N . ILE A 1 183 ? 1.217 -0.218 9.335 1.00 91.06 183 ILE A N 1
ATOM 1362 C CA . ILE A 1 183 ? 1.407 1.208 9.607 1.00 91.06 183 ILE A CA 1
ATOM 1363 C C . ILE A 1 183 ? 0.280 1.691 10.515 1.00 91.06 183 ILE A C 1
ATOM 1365 O O . ILE A 1 183 ? -0.889 1.571 10.166 1.00 91.06 183 ILE A O 1
ATOM 1369 N N . GLU A 1 184 ? 0.628 2.263 11.665 1.00 93.06 184 GLU A N 1
ATOM 1370 C CA . GLU A 1 184 ? -0.319 2.969 12.529 1.00 93.06 184 GLU A CA 1
ATOM 1371 C C . GLU A 1 184 ? -0.540 4.390 12.001 1.00 93.06 184 GLU A C 1
ATOM 1373 O O . GLU A 1 184 ? 0.418 5.156 11.871 1.00 93.06 184 GLU A O 1
ATOM 1378 N N . LEU A 1 185 ? -1.787 4.751 11.692 1.00 90.56 185 LEU A N 1
ATOM 1379 C CA . LEU A 1 185 ? -2.133 6.102 11.233 1.00 90.56 185 LEU A CA 1
ATOM 1380 C C . LEU A 1 185 ? -2.555 7.035 12.370 1.00 90.56 185 LEU A C 1
ATOM 1382 O O . LEU A 1 185 ? -2.521 8.256 12.210 1.00 90.56 185 LEU A O 1
ATOM 1386 N N . GLY A 1 186 ? -2.931 6.460 13.511 1.00 91.31 186 GLY A N 1
ATOM 1387 C CA . GLY A 1 186 ? -3.426 7.172 14.680 1.00 91.31 186 GLY A CA 1
ATOM 1388 C C . GLY A 1 186 ? -4.940 7.063 14.835 1.00 91.31 186 GLY A C 1
ATOM 1389 O O . GLY A 1 186 ? -5.579 6.145 14.325 1.00 91.31 186 GLY A O 1
ATOM 1390 N N . GLU A 1 187 ? -5.504 7.993 15.596 1.00 92.62 187 GLU A N 1
ATOM 1391 C CA . GLU A 1 187 ? -6.914 7.987 15.982 1.00 92.62 187 GLU A CA 1
ATOM 1392 C C . GLU A 1 187 ? -7.846 8.296 14.798 1.00 92.62 187 GLU A C 1
ATOM 1394 O O . GLU A 1 187 ? -7.632 9.270 14.069 1.00 92.62 187 GLU A O 1
ATOM 1399 N N . LEU A 1 188 ? -8.918 7.509 14.648 1.00 91.06 188 LEU A N 1
ATOM 1400 C CA . LEU A 1 188 ? -10.012 7.778 13.708 1.00 91.06 188 LEU A CA 1
ATOM 1401 C C . LEU A 1 188 ? -11.296 8.112 14.488 1.00 91.06 188 LEU A C 1
ATOM 1403 O O . LEU A 1 188 ? -12.000 7.196 14.931 1.00 91.06 188 LEU A O 1
ATOM 1407 N N . PRO A 1 189 ? -11.622 9.407 14.675 1.00 87.50 189 PRO A N 1
ATOM 1408 C CA . PRO A 1 189 ? -12.782 9.812 15.457 1.00 87.50 189 PRO A CA 1
ATOM 1409 C C . PRO A 1 189 ? -14.085 9.233 14.886 1.00 87.50 189 PRO A C 1
ATOM 1411 O O . PRO A 1 189 ? -14.291 9.266 13.669 1.00 87.50 189 PRO A O 1
ATOM 1414 N N . PRO A 1 190 ? -14.982 8.719 15.739 1.00 84.19 190 PRO A N 1
ATOM 1415 C CA . PRO A 1 190 ? -16.277 8.214 15.304 1.00 84.19 190 PRO A CA 1
ATOM 1416 C C . PRO A 1 190 ? -17.228 9.361 14.938 1.00 84.19 190 PRO A C 1
ATOM 1418 O O . PRO A 1 190 ? -17.071 10.494 15.401 1.00 84.19 190 PRO A O 1
ATOM 1421 N N . CYS A 1 191 ? -18.256 9.057 14.140 1.00 83.25 191 CYS A N 1
ATOM 1422 C CA . CYS A 1 191 ? -19.354 9.986 13.825 1.00 83.25 191 CYS A CA 1
ATOM 1423 C C . CYS A 1 191 ? -18.908 11.315 13.178 1.00 83.25 191 CYS A C 1
ATOM 1425 O O . CYS A 1 191 ? -19.609 12.327 13.271 1.00 83.25 191 CYS A O 1
ATOM 1427 N N . GLY A 1 192 ? -17.733 11.313 12.546 1.00 76.62 192 GLY A N 1
ATOM 1428 C CA . GLY A 1 192 ? -17.120 12.471 11.909 1.00 76.62 192 GLY A CA 1
ATOM 1429 C C . GLY A 1 192 ? -17.232 12.469 10.387 1.00 76.62 192 GLY A C 1
ATOM 1430 O O . GLY A 1 192 ? -17.775 11.557 9.761 1.00 76.62 192 GLY A O 1
ATOM 1431 N N . GLU A 1 193 ? -16.676 13.521 9.791 1.00 84.25 193 GLU A N 1
ATOM 1432 C CA . GLU A 1 193 ? -16.402 13.567 8.356 1.00 84.25 193 GLU A CA 1
ATOM 1433 C C . GLU A 1 193 ? -15.431 12.438 7.965 1.00 84.25 193 GLU A C 1
ATOM 1435 O O . GLU A 1 193 ? -14.590 12.047 8.784 1.00 84.25 193 GLU A O 1
ATOM 1440 N N . PRO A 1 194 ? -15.519 11.904 6.734 1.00 87.56 194 PRO A N 1
ATOM 1441 C CA . PRO A 1 194 ? -14.552 10.930 6.251 1.00 87.56 194 PRO A CA 1
ATOM 1442 C C . PRO A 1 194 ? -13.138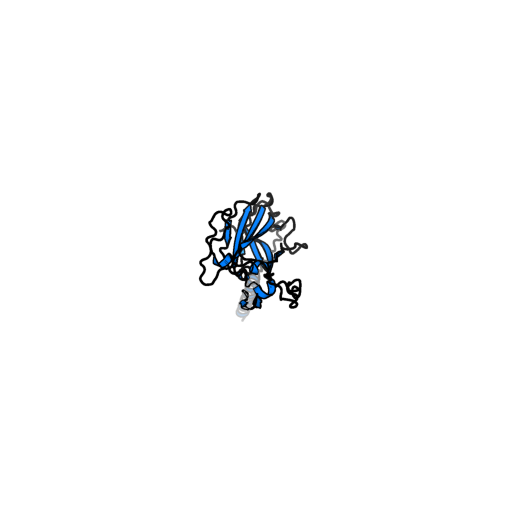 11.516 6.289 1.00 87.56 194 PRO A C 1
ATOM 1444 O O . PRO A 1 194 ? -12.907 12.684 5.968 1.00 87.56 194 PRO A O 1
ATOM 1447 N N . TYR A 1 195 ? -12.184 10.685 6.683 1.00 92.19 195 TYR A N 1
ATOM 1448 C CA . TYR A 1 195 ? -10.768 10.987 6.583 1.00 92.19 195 TYR A CA 1
ATOM 1449 C C . TYR A 1 195 ? -10.268 10.486 5.238 1.00 92.19 195 TYR A C 1
ATOM 1451 O O . TYR A 1 195 ? -10.597 9.383 4.810 1.00 92.19 195 TYR A O 1
ATOM 1459 N N . VAL A 1 196 ? -9.440 11.290 4.585 1.00 90.62 196 VAL A N 1
ATOM 1460 C CA . VAL A 1 196 ? -8.777 10.902 3.346 1.00 90.62 196 VAL A CA 1
ATOM 1461 C C . VAL A 1 196 ? -7.380 10.424 3.700 1.00 90.62 196 VAL A C 1
ATOM 1463 O O . VAL A 1 196 ? -6.584 11.165 4.290 1.00 90.62 196 VAL A O 1
ATOM 1466 N N . ILE A 1 197 ? -7.081 9.187 3.323 1.00 89.12 197 ILE A N 1
ATOM 1467 C CA . ILE A 1 197 ? -5.731 8.641 3.317 1.00 89.12 197 ILE A CA 1
ATOM 1468 C C . ILE A 1 197 ? -5.177 8.825 1.916 1.00 89.12 197 ILE A C 1
ATOM 1470 O O . ILE A 1 197 ? -5.767 8.364 0.943 1.00 89.12 197 ILE A O 1
ATOM 1474 N N . THR A 1 198 ? -4.026 9.481 1.805 1.00 90.75 198 THR A N 1
ATOM 1475 C CA . THR A 1 198 ? -3.249 9.476 0.562 1.00 90.75 198 THR A CA 1
ATOM 1476 C C . THR A 1 198 ? -1.924 8.779 0.816 1.00 90.75 198 THR A C 1
ATOM 1478 O O . THR A 1 198 ? -1.124 9.249 1.623 1.00 90.75 198 THR A O 1
ATOM 1481 N N . LEU A 1 199 ? -1.683 7.681 0.109 1.00 89.88 199 LEU A N 1
ATOM 1482 C CA . LEU A 1 199 ? -0.401 6.991 0.073 1.00 89.88 199 LEU A CA 1
ATOM 1483 C C . LEU A 1 199 ? 0.371 7.471 -1.151 1.00 89.88 199 LEU A C 1
ATOM 1485 O O . LEU A 1 199 ? -0.156 7.450 -2.262 1.00 89.88 199 LEU A O 1
ATOM 1489 N N . ALA A 1 200 ? 1.611 7.897 -0.949 1.00 90.69 200 ALA A N 1
ATOM 1490 C CA . ALA A 1 200 ? 2.576 8.127 -2.011 1.00 90.69 200 ALA A CA 1
ATOM 1491 C C . ALA A 1 200 ? 3.633 7.021 -1.945 1.00 90.69 200 ALA A C 1
ATOM 1493 O O . ALA A 1 200 ? 4.400 6.921 -0.984 1.00 90.69 200 ALA A O 1
ATOM 1494 N N . LEU A 1 201 ? 3.634 6.174 -2.966 1.00 89.25 201 LEU A N 1
ATOM 1495 C CA . LEU A 1 201 ? 4.487 5.004 -3.096 1.00 89.25 201 LEU A CA 1
ATOM 1496 C C . LEU A 1 201 ? 5.608 5.330 -4.071 1.00 89.25 201 LEU A C 1
ATOM 1498 O O . LEU A 1 201 ? 5.392 5.389 -5.280 1.00 89.25 201 LEU A O 1
ATOM 1502 N N . HIS A 1 202 ? 6.797 5.583 -3.540 1.00 88.06 202 HIS A N 1
ATOM 1503 C CA . HIS A 1 202 ? 7.964 5.951 -4.326 1.00 88.06 202 HIS A CA 1
ATOM 1504 C C . HIS A 1 202 ? 8.845 4.723 -4.546 1.00 88.06 202 HIS A C 1
ATOM 1506 O O . HIS A 1 202 ? 9.489 4.229 -3.618 1.00 88.06 202 HIS A O 1
ATOM 1512 N N . LEU A 1 203 ? 8.877 4.238 -5.784 1.00 84.94 203 LEU A N 1
ATOM 1513 C CA . LEU A 1 203 ? 9.713 3.111 -6.183 1.00 84.94 203 LEU A CA 1
ATOM 1514 C C . LEU A 1 203 ? 11.170 3.551 -6.312 1.00 84.94 203 LEU A C 1
ATOM 1516 O O . LEU A 1 203 ? 11.479 4.548 -6.968 1.00 84.94 203 LEU A O 1
ATOM 1520 N N . GLN A 1 204 ? 12.077 2.795 -5.704 1.00 81.38 204 GLN A N 1
ATOM 1521 C CA . GLN A 1 204 ? 13.502 3.102 -5.675 1.00 81.38 204 GLN A CA 1
ATOM 1522 C C . GLN A 1 204 ? 14.329 1.874 -6.051 1.00 81.38 204 GLN A C 1
ATOM 1524 O O . GLN A 1 204 ? 13.989 0.736 -5.725 1.00 81.38 204 GLN A O 1
ATOM 1529 N N . GLN A 1 205 ? 15.462 2.126 -6.700 1.00 79.25 205 GLN A N 1
ATOM 1530 C CA . GLN A 1 205 ? 16.507 1.130 -6.882 1.00 79.25 205 GLN A CA 1
ATOM 1531 C C . GLN A 1 205 ? 17.708 1.558 -6.052 1.00 79.25 205 GLN A C 1
ATOM 1533 O O . GLN A 1 205 ? 18.356 2.553 -6.363 1.00 79.25 205 GLN A O 1
ATOM 1538 N N . ILE A 1 206 ? 17.967 0.816 -4.979 1.00 77.62 206 ILE A N 1
ATOM 1539 C CA . ILE A 1 206 ? 19.084 1.061 -4.068 1.00 77.62 206 ILE A CA 1
ATOM 1540 C C . ILE A 1 206 ? 20.054 -0.103 -4.245 1.00 77.62 206 ILE A C 1
ATOM 1542 O O . ILE A 1 206 ? 19.710 -1.256 -3.963 1.00 77.62 206 ILE A O 1
ATOM 1546 N N . GLY A 1 207 ? 21.247 0.185 -4.764 1.00 73.44 207 GLY A N 1
ATOM 1547 C CA . GLY A 1 207 ? 22.328 -0.787 -4.841 1.00 73.44 207 GLY A CA 1
ATOM 1548 C C . GLY A 1 207 ? 22.852 -1.172 -3.451 1.00 73.44 207 GLY A C 1
ATOM 1549 O O . GLY A 1 207 ? 22.622 -0.461 -2.476 1.00 73.44 207 GLY A O 1
ATOM 1550 N N . PRO A 1 208 ? 23.603 -2.281 -3.333 1.00 69.12 208 PRO A N 1
ATOM 1551 C CA . PRO A 1 208 ? 24.163 -2.729 -2.052 1.00 69.12 208 PRO A CA 1
ATOM 1552 C C . PRO A 1 208 ? 25.107 -1.702 -1.405 1.00 69.12 208 PRO A C 1
ATOM 1554 O O . PRO A 1 208 ? 25.271 -1.715 -0.188 1.00 69.12 208 PRO A O 1
ATOM 1557 N N . ASP A 1 209 ? 25.701 -0.825 -2.218 1.00 70.38 209 ASP A N 1
ATOM 1558 C CA . ASP A 1 209 ? 26.626 0.227 -1.790 1.00 70.38 209 ASP A CA 1
ATOM 1559 C C . ASP A 1 209 ? 25.967 1.617 -1.716 1.00 70.38 209 ASP A C 1
ATOM 1561 O O . ASP A 1 209 ? 26.614 2.580 -1.297 1.00 70.38 209 ASP A O 1
ATOM 1565 N N . ASP A 1 210 ? 24.703 1.746 -2.130 1.00 67.62 210 ASP A N 1
ATOM 1566 C CA . ASP A 1 210 ? 24.018 3.034 -2.155 1.00 67.62 210 ASP A CA 1
ATOM 1567 C C . ASP A 1 210 ? 23.450 3.340 -0.766 1.00 67.62 210 ASP A C 1
ATOM 1569 O O . ASP A 1 210 ? 22.742 2.540 -0.151 1.00 67.62 210 ASP A O 1
ATOM 1573 N N . THR A 1 211 ? 23.748 4.532 -0.249 1.00 60.59 211 THR A N 1
ATOM 1574 C CA . THR A 1 211 ? 23.055 5.031 0.938 1.00 60.59 211 THR A CA 1
ATOM 1575 C C . THR A 1 211 ? 21.626 5.408 0.546 1.00 60.59 211 THR A C 1
ATOM 1577 O O . THR A 1 211 ? 21.468 6.089 -0.471 1.00 60.59 211 THR A O 1
ATOM 1580 N N . PRO A 1 212 ? 20.599 5.038 1.334 1.00 58.06 212 PRO A N 1
ATOM 1581 C CA . PRO A 1 212 ? 19.222 5.438 1.068 1.00 58.06 212 PRO A CA 1
ATOM 1582 C C . PRO A 1 212 ? 19.150 6.951 0.858 1.00 58.06 212 PRO A C 1
ATOM 1584 O O . PRO A 1 212 ? 19.690 7.712 1.668 1.00 58.06 212 PRO A O 1
ATOM 1587 N N . TYR A 1 213 ? 18.524 7.389 -0.235 1.00 56.28 213 TYR A N 1
ATOM 1588 C CA . TYR A 1 213 ? 18.366 8.815 -0.502 1.00 56.28 213 TYR A CA 1
ATOM 1589 C C . TYR A 1 213 ? 17.558 9.449 0.640 1.00 56.28 213 TYR A C 1
ATOM 1591 O O . TYR A 1 213 ? 16.474 8.952 0.952 1.00 56.28 213 TYR A O 1
ATOM 1599 N N . PRO A 1 214 ? 18.049 10.528 1.278 1.00 54.03 214 PRO A N 1
ATOM 1600 C CA . PRO A 1 214 ? 17.274 11.235 2.279 1.00 54.03 214 PRO A CA 1
ATOM 1601 C C . PRO A 1 214 ? 16.078 11.902 1.595 1.00 54.03 214 PRO A C 1
ATOM 1603 O O . PRO A 1 214 ? 16.196 12.854 0.836 1.00 54.03 214 PRO A O 1
ATOM 1606 N N . THR A 1 215 ? 14.905 11.403 1.923 1.00 53.75 215 THR A N 1
ATOM 1607 C CA . THR A 1 215 ? 13.554 11.827 1.526 1.00 53.75 215 THR A CA 1
ATOM 1608 C C . THR A 1 215 ? 13.134 13.213 2.028 1.00 53.75 215 THR A C 1
ATOM 1610 O O . THR A 1 215 ? 12.038 13.674 1.725 1.00 53.75 215 THR A O 1
ATOM 1613 N N . LYS A 1 216 ? 13.992 13.913 2.784 1.00 49.50 216 LYS A N 1
ATOM 1614 C CA . LYS A 1 216 ? 13.702 15.242 3.350 1.00 49.50 216 LYS A CA 1
ATOM 1615 C C . LYS A 1 216 ? 13.865 16.411 2.377 1.00 49.50 216 LYS A C 1
ATOM 1617 O O . LYS A 1 216 ? 13.626 17.548 2.785 1.00 49.50 216 LYS A O 1
ATOM 1622 N N . GLU A 1 217 ? 14.292 16.175 1.143 1.00 45.81 217 GLU A N 1
ATOM 1623 C CA . GLU A 1 217 ? 14.401 17.252 0.163 1.00 45.81 217 GLU A CA 1
ATOM 1624 C C . GLU A 1 217 ? 13.039 17.517 -0.488 1.00 45.81 217 GLU A C 1
ATOM 1626 O O . GLU A 1 217 ? 12.339 16.604 -0.913 1.00 45.81 217 GLU A O 1
ATOM 1631 N N . ASP A 1 218 ? 12.659 18.793 -0.463 1.00 48.59 218 ASP A N 1
ATOM 1632 C CA . ASP A 1 218 ? 11.460 19.401 -1.034 1.00 48.59 218 ASP A CA 1
ATOM 1633 C C . ASP A 1 218 ? 10.908 18.626 -2.256 1.00 48.59 218 ASP A C 1
ATOM 1635 O O . ASP A 1 218 ? 11.638 18.458 -3.237 1.00 48.59 218 ASP A O 1
ATOM 1639 N N . PRO A 1 219 ? 9.630 18.183 -2.257 1.00 47.03 219 PRO A N 1
ATOM 1640 C CA . PRO A 1 219 ? 9.035 17.428 -3.367 1.00 47.03 219 PRO A CA 1
ATOM 1641 C C . PRO A 1 219 ? 9.049 18.184 -4.709 1.00 47.03 219 PRO A C 1
ATOM 1643 O O . PRO A 1 219 ? 8.746 17.600 -5.749 1.00 47.03 219 PRO A O 1
ATOM 1646 N N . THR A 1 220 ? 9.408 19.472 -4.720 1.00 46.91 220 THR A N 1
ATOM 1647 C CA . THR A 1 220 ? 9.615 20.258 -5.945 1.00 46.91 220 THR A CA 1
ATOM 1648 C C . THR A 1 220 ? 11.009 20.108 -6.572 1.00 46.91 220 THR A C 1
ATOM 1650 O O . THR A 1 220 ? 11.211 20.551 -7.704 1.00 46.91 220 THR A O 1
ATOM 1653 N N . VAL A 1 221 ? 11.960 19.441 -5.905 1.00 46.53 221 VAL A N 1
ATOM 1654 C CA . VAL A 1 221 ? 13.339 19.218 -6.382 1.00 46.53 221 VAL A CA 1
ATOM 1655 C C . VAL A 1 221 ? 13.546 17.736 -6.734 1.00 46.53 221 VAL A C 1
ATOM 1657 O O . VAL A 1 221 ? 14.451 17.064 -6.257 1.00 46.53 221 VAL A O 1
ATOM 1660 N N . LEU A 1 222 ? 12.691 17.193 -7.603 1.00 44.16 222 LEU A N 1
ATOM 1661 C CA . LEU A 1 222 ? 12.800 15.821 -8.121 1.00 44.16 222 LEU A CA 1
ATOM 1662 C C . LEU A 1 222 ? 13.646 15.762 -9.403 1.00 44.16 222 LEU A C 1
ATOM 1664 O O . LEU A 1 222 ? 13.178 15.342 -10.459 1.00 44.16 222 LEU A O 1
ATOM 1668 N N . ALA A 1 223 ? 14.904 16.194 -9.333 1.00 44.28 223 ALA A N 1
ATOM 1669 C CA . ALA A 1 223 ? 15.873 15.900 -10.388 1.00 44.28 223 ALA A CA 1
ATOM 1670 C C . ALA A 1 223 ? 16.993 15.028 -9.803 1.00 44.28 223 ALA A C 1
ATOM 1672 O O . ALA A 1 223 ? 17.808 15.543 -9.034 1.00 44.28 223 ALA A O 1
ATOM 1673 N N . PRO A 1 224 ? 17.067 13.723 -10.131 1.00 46.19 224 PRO A N 1
ATOM 1674 C CA . PRO A 1 224 ? 18.161 12.886 -9.658 1.00 46.19 224 PRO A CA 1
ATOM 1675 C C . PRO A 1 224 ? 19.491 13.407 -10.225 1.00 46.19 224 PRO A C 1
ATOM 1677 O O . PRO A 1 224 ? 19.694 13.481 -11.438 1.00 46.19 224 PRO A O 1
ATOM 1680 N N . LEU A 1 225 ? 20.396 13.797 -9.323 1.00 43.28 225 LEU A N 1
ATOM 1681 C CA . LEU A 1 225 ? 21.733 14.318 -9.632 1.00 43.28 225 LEU A CA 1
ATOM 1682 C C . LEU A 1 225 ? 22.784 13.214 -9.860 1.00 43.28 225 LEU A C 1
ATOM 1684 O O . LEU A 1 225 ? 23.936 13.548 -10.136 1.00 43.28 225 LEU A O 1
ATOM 1688 N N . ASP A 1 226 ? 22.426 11.924 -9.775 1.00 46.97 226 ASP A N 1
ATOM 1689 C CA . ASP A 1 226 ? 23.376 10.835 -10.034 1.00 46.97 226 ASP A CA 1
ATOM 1690 C C . ASP A 1 226 ? 23.433 10.464 -11.538 1.00 46.97 226 ASP A C 1
ATOM 1692 O O . ASP A 1 226 ? 22.454 9.957 -12.104 1.00 46.97 226 ASP A O 1
ATOM 1696 N N . PRO A 1 227 ? 24.578 10.682 -12.218 1.00 40.03 227 PRO A N 1
ATOM 1697 C CA . PRO A 1 227 ? 24.761 10.379 -13.637 1.00 40.03 227 PRO A CA 1
ATOM 1698 C C . PRO A 1 227 ? 24.665 8.887 -13.998 1.00 40.03 227 PRO A C 1
ATOM 1700 O O . PRO A 1 227 ? 24.606 8.578 -15.191 1.00 40.03 227 PRO A O 1
ATOM 1703 N N . LYS A 1 228 ? 24.614 7.952 -13.035 1.00 46.81 228 LYS A N 1
ATOM 1704 C CA . LYS A 1 228 ? 24.405 6.522 -13.347 1.00 46.81 228 LYS A CA 1
ATOM 1705 C C . LYS A 1 228 ? 23.030 6.225 -13.960 1.00 46.81 228 LYS A C 1
ATOM 1707 O O . LYS A 1 228 ? 22.926 5.292 -14.751 1.00 46.81 228 LYS A O 1
ATOM 1712 N N . PHE A 1 229 ? 22.013 7.038 -13.666 1.00 45.56 229 PHE A N 1
ATOM 1713 C CA . PHE A 1 229 ? 20.644 6.848 -14.169 1.00 45.56 229 PHE A CA 1
ATOM 1714 C C . PHE A 1 229 ? 20.301 7.710 -15.396 1.00 45.56 229 PHE A C 1
ATOM 1716 O O . PHE A 1 229 ? 19.313 7.443 -16.077 1.00 45.56 229 PHE A O 1
ATOM 1723 N N . GLN A 1 230 ? 21.136 8.697 -15.754 1.00 41.50 230 GLN A N 1
ATOM 1724 C CA . GLN A 1 230 ? 20.910 9.568 -16.924 1.00 41.50 230 GLN A CA 1
ATOM 1725 C C . GLN A 1 230 ? 21.016 8.843 -18.282 1.00 41.50 230 GLN A C 1
ATOM 1727 O O . GLN A 1 230 ? 20.686 9.426 -19.312 1.00 41.50 230 GLN A O 1
ATOM 1732 N N . TYR A 1 231 ? 21.440 7.575 -18.301 1.00 43.59 231 TYR A N 1
ATOM 1733 C CA . TYR A 1 231 ? 21.599 6.776 -19.522 1.00 43.59 231 TYR A CA 1
ATOM 1734 C C . TYR A 1 231 ? 20.507 5.711 -19.736 1.00 43.59 231 TYR A C 1
ATOM 1736 O O . TYR A 1 231 ? 20.588 4.947 -20.696 1.00 43.59 231 TYR A O 1
ATOM 1744 N N . TRP A 1 232 ? 19.480 5.631 -18.885 1.00 47.81 232 TRP A N 1
ATOM 1745 C CA . TRP A 1 232 ? 18.546 4.496 -18.863 1.00 47.81 232 TRP A CA 1
ATOM 1746 C C . TRP A 1 232 ? 17.225 4.742 -19.611 1.00 47.81 232 TRP A C 1
ATOM 1748 O O . TRP A 1 232 ? 16.139 4.582 -19.061 1.00 47.81 232 TRP A O 1
ATOM 1758 N N . GLN A 1 233 ? 17.300 5.041 -20.915 1.00 46.56 233 GLN A N 1
ATOM 1759 C CA . GLN A 1 233 ? 16.121 4.926 -21.798 1.00 46.56 233 GLN A CA 1
ATOM 1760 C C . GLN A 1 233 ? 15.561 3.488 -21.840 1.00 46.56 233 GLN A C 1
ATOM 1762 O O . GLN A 1 233 ? 14.399 3.300 -22.173 1.00 46.56 233 GLN A O 1
ATOM 1767 N N . THR A 1 234 ? 16.358 2.488 -21.455 1.00 47.72 234 THR A N 1
ATOM 1768 C CA . THR A 1 234 ? 16.002 1.062 -21.411 1.00 47.72 234 THR A CA 1
ATOM 1769 C C . THR A 1 234 ? 15.121 0.663 -20.229 1.00 47.72 234 THR A C 1
ATOM 1771 O O . THR A 1 234 ? 14.408 -0.325 -20.318 1.00 47.72 234 THR A O 1
ATOM 1774 N N . ASN A 1 235 ? 15.098 1.435 -19.141 1.00 47.53 235 ASN A N 1
ATOM 1775 C CA . ASN A 1 235 ? 14.253 1.119 -17.984 1.00 47.53 235 ASN A CA 1
ATOM 1776 C C . ASN A 1 235 ? 12.779 1.410 -18.226 1.00 47.53 235 ASN A C 1
ATOM 1778 O O . ASN A 1 235 ? 11.928 0.738 -17.662 1.00 47.53 235 ASN A O 1
ATOM 1782 N N . ALA A 1 236 ? 12.482 2.376 -19.097 1.00 49.59 236 ALA A N 1
ATOM 1783 C CA . ALA A 1 236 ? 11.125 2.635 -19.573 1.00 49.59 236 ALA A CA 1
ATOM 1784 C C . ALA A 1 236 ? 10.539 1.457 -20.371 1.00 49.59 236 ALA A C 1
ATOM 1786 O O . ALA A 1 236 ? 9.354 1.466 -20.686 1.00 49.59 236 ALA A O 1
ATOM 1787 N N . LEU A 1 237 ? 11.381 0.482 -20.718 1.00 50.75 237 LEU A N 1
ATOM 1788 C CA . LEU A 1 237 ? 11.051 -0.640 -21.576 1.00 50.75 237 LEU A CA 1
ATOM 1789 C C . LEU A 1 237 ? 10.867 -1.919 -20.734 1.00 50.75 237 LEU A C 1
ATOM 1791 O O . LEU A 1 237 ? 10.307 -2.885 -21.209 1.00 50.75 237 LEU A O 1
ATOM 1795 N N . MET A 1 238 ? 11.255 -1.971 -19.460 1.00 60.47 238 MET A N 1
ATOM 1796 C CA . MET A 1 238 ? 10.936 -3.147 -18.636 1.00 60.47 238 MET A CA 1
ATOM 1797 C C . MET A 1 238 ? 9.533 -2.997 -18.050 1.00 60.47 238 MET A C 1
ATOM 1799 O O . MET A 1 238 ? 9.219 -1.996 -17.401 1.00 60.47 238 MET A O 1
ATOM 1803 N N . LYS A 1 239 ? 8.672 -3.984 -18.305 1.00 68.69 239 LYS A N 1
ATOM 1804 C CA . LYS A 1 239 ? 7.274 -3.972 -17.873 1.00 68.69 239 LYS A CA 1
ATOM 1805 C C . LYS A 1 239 ? 7.082 -4.864 -16.645 1.00 68.69 239 LYS A C 1
ATOM 1807 O O . LYS A 1 239 ? 6.277 -5.778 -16.666 1.00 68.69 239 LYS A O 1
ATOM 1812 N N . ASP A 1 240 ? 7.790 -4.616 -15.551 1.00 74.38 240 ASP A N 1
ATOM 1813 C CA . ASP A 1 240 ? 7.461 -5.313 -14.300 1.00 74.38 240 ASP A CA 1
ATOM 1814 C C . ASP A 1 240 ? 6.122 -4.781 -13.767 1.00 74.38 240 ASP A C 1
ATOM 1816 O O . ASP A 1 240 ? 5.774 -3.605 -13.964 1.00 74.38 240 ASP A O 1
ATOM 1820 N N . LYS A 1 241 ? 5.371 -5.631 -13.070 1.00 84.88 241 LYS A N 1
ATOM 1821 C CA . LYS A 1 241 ? 4.134 -5.268 -12.384 1.00 84.88 241 LYS A CA 1
ATOM 1822 C C . LYS A 1 241 ? 4.168 -5.774 -10.958 1.00 84.88 241 LYS A C 1
ATOM 1824 O O . LYS A 1 241 ? 4.502 -6.923 -10.686 1.00 84.88 241 LYS A O 1
ATOM 1829 N N . VAL A 1 242 ? 3.753 -4.907 -10.046 1.00 87.12 242 VAL A N 1
ATOM 1830 C CA . VAL A 1 242 ? 3.478 -5.297 -8.668 1.00 87.12 242 VAL A CA 1
ATOM 1831 C C . VAL A 1 242 ? 2.011 -5.073 -8.372 1.00 87.12 242 VAL A C 1
ATOM 1833 O O . VAL A 1 242 ? 1.417 -4.070 -8.776 1.00 87.12 242 VAL A O 1
ATOM 1836 N N . SER A 1 243 ? 1.416 -6.012 -7.654 1.00 89.06 243 SER A N 1
ATOM 1837 C CA . SER A 1 243 ? 0.095 -5.841 -7.080 1.00 89.06 243 SER A CA 1
ATOM 1838 C C . SER A 1 243 ? 0.090 -6.278 -5.628 1.00 89.06 243 SER A C 1
ATOM 1840 O O . SER A 1 243 ? 0.782 -7.219 -5.252 1.00 89.06 243 SER A O 1
ATOM 1842 N N . PHE A 1 244 ? -0.673 -5.570 -4.813 1.00 88.00 244 PHE A N 1
ATOM 1843 C CA . PHE A 1 244 ? -0.892 -5.903 -3.415 1.00 88.00 244 PHE A CA 1
ATOM 1844 C C . PHE A 1 244 ? -2.248 -5.349 -2.988 1.00 88.00 244 PHE A C 1
ATOM 1846 O O . PHE A 1 244 ? -2.782 -4.406 -3.585 1.00 88.00 244 PHE A O 1
ATOM 1853 N N . ASP A 1 245 ? -2.794 -5.944 -1.944 1.00 88.50 245 ASP A N 1
ATOM 1854 C CA . ASP A 1 245 ? -4.023 -5.504 -1.314 1.00 88.50 245 ASP A CA 1
ATOM 1855 C C . ASP A 1 245 ? -3.676 -4.587 -0.139 1.00 88.50 245 ASP A C 1
ATOM 1857 O O . ASP A 1 245 ? -2.717 -4.833 0.597 1.00 88.50 245 ASP A O 1
ATOM 1861 N N . ILE A 1 246 ? -4.453 -3.520 0.028 1.00 86.38 246 ILE A N 1
ATOM 1862 C CA . ILE A 1 246 ? -4.398 -2.676 1.220 1.00 86.38 246 ILE A CA 1
ATOM 1863 C C . ILE A 1 246 ? -5.618 -3.003 2.073 1.00 86.38 246 ILE A C 1
ATOM 1865 O O . ILE A 1 246 ? -6.756 -2.854 1.626 1.00 86.38 246 ILE A O 1
ATOM 1869 N N . GLU A 1 247 ? -5.370 -3.437 3.299 1.00 88.25 247 GLU A N 1
ATOM 1870 C CA . GLU A 1 247 ? -6.383 -3.722 4.308 1.00 88.25 247 GLU A CA 1
ATOM 1871 C C . GLU A 1 247 ? -6.287 -2.697 5.437 1.00 88.25 247 GLU A C 1
ATOM 1873 O O . GLU A 1 247 ? -5.202 -2.213 5.769 1.00 88.25 247 GLU A O 1
ATOM 1878 N N . PHE A 1 248 ? -7.437 -2.339 5.996 1.00 87.56 248 PHE A N 1
ATOM 1879 C CA . PHE A 1 248 ? -7.554 -1.344 7.049 1.00 87.56 248 PHE A CA 1
ATOM 1880 C C . PHE A 1 248 ? -8.225 -1.978 8.254 1.00 87.56 248 PHE A C 1
ATOM 1882 O O . PHE A 1 248 ? -9.302 -2.546 8.105 1.00 87.56 248 PHE A O 1
ATOM 1889 N N . ASP A 1 249 ? -7.620 -1.804 9.426 1.00 87.75 249 ASP A N 1
ATOM 1890 C CA . ASP A 1 249 ? -8.117 -2.372 10.676 1.00 87.75 249 ASP A CA 1
ATOM 1891 C C . ASP A 1 249 ? -8.361 -1.260 11.702 1.00 87.75 249 ASP A C 1
ATOM 1893 O O . ASP A 1 249 ? -7.530 -0.361 11.877 1.00 87.75 249 ASP A O 1
ATOM 1897 N N . LEU A 1 250 ? -9.488 -1.336 12.417 1.00 87.31 250 LEU A N 1
ATOM 1898 C CA . LEU A 1 250 ? -9.752 -0.516 13.601 1.00 87.31 250 LEU A CA 1
ATOM 1899 C C . LEU A 1 250 ? -9.514 -1.329 14.866 1.00 87.31 250 LEU A C 1
ATOM 1901 O O . LEU A 1 250 ? -10.166 -2.346 15.100 1.00 87.31 250 LEU A O 1
ATOM 1905 N N . ILE A 1 251 ? -8.629 -0.831 15.726 1.00 87.62 251 ILE A N 1
ATOM 1906 C CA . ILE A 1 251 ? -8.372 -1.431 17.033 1.00 87.62 251 ILE A CA 1
ATOM 1907 C C . ILE A 1 251 ? -8.798 -0.447 18.116 1.00 87.62 251 ILE A C 1
ATOM 1909 O O . ILE A 1 251 ? -8.315 0.684 18.190 1.00 87.62 251 ILE A O 1
ATOM 1913 N N . GLN A 1 252 ? -9.697 -0.893 18.988 1.00 86.25 252 GLN A N 1
ATOM 1914 C CA . GLN A 1 252 ? -9.985 -0.196 20.233 1.00 86.25 252 GLN A CA 1
ATOM 1915 C C . GLN A 1 252 ? -8.904 -0.559 21.252 1.00 86.25 252 GLN A C 1
ATOM 1917 O O . GLN A 1 252 ? -8.733 -1.730 21.588 1.00 86.25 252 GLN A O 1
ATOM 1922 N N . MET A 1 253 ? -8.171 0.438 21.750 1.00 8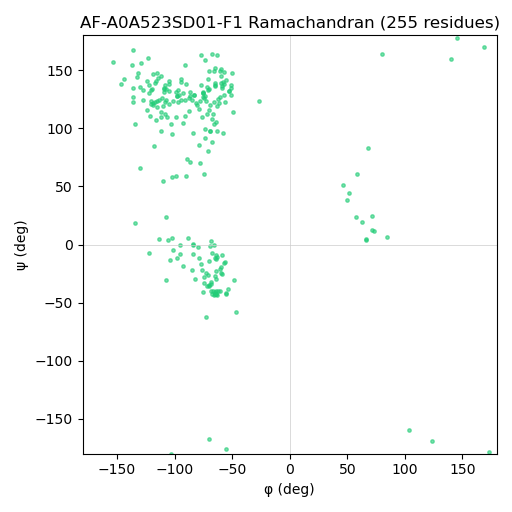0.56 253 MET A N 1
ATOM 1923 C CA . MET A 1 253 ? -7.302 0.223 22.903 1.00 80.56 253 MET A CA 1
ATOM 1924 C C . MET A 1 253 ? -8.156 0.155 24.165 1.00 80.56 253 MET A C 1
ATOM 1926 O O . MET A 1 253 ? -8.983 1.037 24.412 1.00 80.56 253 MET A O 1
ATOM 1930 N N . ASP A 1 254 ? -7.939 -0.881 24.974 1.00 77.62 254 ASP A N 1
ATOM 1931 C CA . ASP A 1 254 ? -8.477 -0.898 26.327 1.00 77.62 254 ASP A CA 1
ATOM 1932 C C . ASP A 1 254 ? -7.925 0.321 27.081 1.00 77.62 254 ASP A C 1
ATOM 1934 O O . ASP A 1 254 ? -6.721 0.602 26.991 1.00 77.62 254 ASP A O 1
ATOM 1938 N N . PRO A 1 255 ? -8.763 1.063 27.825 1.00 71.19 255 PRO A N 1
ATOM 1939 C CA . PRO A 1 255 ? -8.256 2.108 28.695 1.00 71.19 255 PRO A CA 1
ATOM 1940 C C . PRO A 1 255 ? -7.234 1.476 29.645 1.00 71.19 255 PRO A C 1
ATOM 1942 O O . PRO A 1 255 ? -7.548 0.512 30.346 1.00 71.19 255 PRO A O 1
ATOM 1945 N N . LEU A 1 256 ? -5.999 1.990 29.630 1.00 66.38 256 LEU A N 1
ATOM 1946 C CA . LEU A 1 256 ? -4.965 1.548 30.563 1.00 66.38 256 LEU A CA 1
ATOM 1947 C C . LEU A 1 256 ? -5.522 1.657 32.000 1.00 66.38 256 LEU A C 1
ATOM 1949 O O . LEU A 1 256 ? -6.126 2.687 32.318 1.00 66.38 256 LEU A O 1
ATOM 1953 N N . PRO A 1 257 ? -5.371 0.608 32.830 1.00 64.00 257 PRO A N 1
ATOM 1954 C CA . PRO A 1 257 ? -5.960 0.544 34.167 1.00 64.00 257 PRO A CA 1
ATOM 1955 C C . PRO A 1 257 ? -5.427 1.610 35.132 1.00 64.00 257 PRO A C 1
ATOM 1957 O O . PRO A 1 257 ? -4.260 2.044 34.978 1.00 64.00 257 PRO A O 1
#